Protein 9FJ3 (pdb70)

Nearest PDB structures (foldseek):
  4wzp-assembly8_H  TM=9.947E-01  e=2.754E-15  Homo sapiens
  5xit-assembly2_F  TM=9.705E-01  e=1.341E-15  Mus musculus
  4pig-assembly5_A  TM=9.880E-01  e=4.647E-15  Homo sapiens
  7ojx-assembly1_D  TM=9.680E-01  e=4.647E-15  Homo sapiens
  2o6v-assembly3_D-2  TM=9.592E-01  e=2.940E-15  Homo sapiens

Radius of gyration: 23.7 Å; Cα contacts (8 Å, |Δi|>4): 381; chains: 6; bounding box: 57×53×47 Å

Foldseek 3Di:
DAWEWEAEPVGDIDIDDDDQQAFQLVVLVRVCVVPVAHSVQKFKDDPHDTGDRGGGNVVVVNDHHYYIYIDTDD/DVVVVVVVVVVVVVVVVVVD/DVVVVVVVVVVVVVVVVD/DAKEWEAEPVGDIDIDDDDQFAFPLNVLVRVCVPPVDHSLFKWKADPHDTGDRGHGNVVVPNDHHYYIYIDTDDPND/DVVVVVVVVVVVVVVVVVVD/DVVVVVVVVVVVVVVVVVVD

InterPro domains:
  IPR000626 Ubiquitin-like domain [PF00240] (3-74)
  IPR000626 Ubiquitin-like domain [PF00240] (79-150)
  IPR000626 Ubiquitin-like domain [PF00240] (155-226)
  IPR000626 Ubiquitin-like domain [PF00240] (231-302)
  IPR000626 Ubiquitin-like domain [PF00240] (307-378)
  IPR000626 Ubiquitin-like domain [PF00240] (383-454)
  IPR000626 Ubiquitin-like domain [PF00240] (459-530)
  IPR000626 Ubiquitin-like domain [PF00240] (535-606)
  IPR000626 Ubiquitin-like domain [PF00240] (611-682)
  IPR000626 Ubiquitin-like domain [PS50053] (1-76)
  IPR000626 Ubiquitin-like domain [PS50053] (77-152)
  IPR000626 Ubiquitin-like domain [PS50053] (153-228)
  IPR000626 Ubiquitin-like domain [PS50053] (229-304)
  IPR000626 Ubiquitin-like domain [PS50053] (305-380)
  IPR000626 Ubiquitin-like domain [PS50053] (381-456)
  IPR000626 Ubiquitin-like domain [PS50053] (457-532)
  IPR000626 Ubiquitin-like domain [PS50053] (533-608)
  IPR000626 Ubiquitin-like domain [PS50053] (609-684)
  IPR000626 Ubiquitin-like domain [SM00213] (1-72)
  IPR000626 Ubiquitin-like domain [SM00213] (77-148)

B-factor: mean 30.8, std 8.08, range [17.55, 66.14]

GO terms:
  GO:0005515 protein binding (F, IPI)
  GO:0005654 nucleoplasm (C, TAS)
  GO:0005741 mitochondrial outer membrane (C, TAS)
  GO:0005789 endoplasmic reticulum membrane (C, TAS)
  GO:0005829 cytosol (C, TAS)
  GO:0005886 plasma membrane (C, TAS)
  GO:0010008 endosome membrane (C, TAS)
  GO:0030666 endocytic vesicle membrane (C, TAS)
  GO:0005741 mitochondrial outer membrane (C, EXP)
  GO:0031982 vesicle (C, HDA)
  GO:0070062 extracellular exosome (C, HDA)
  GO:0005576 extracellular region (C, HDA)
  GO:0005634 nucleus (C, HDA)
  GO:0003723 RNA binding (F, HDA)

Organism: Homo sapiens (NCBI:txid9606)

Solvent-accessible surface area: 13138 Å² total; per-residue (Å²): 109,28,67,0,45,0,18,27,57,122,74,100,85,10,68,1,109,2,78,63,81,19,47,0,47,63,0,16,38,56,0,68,122,119,55,57,32,44,45,120,62,6,69,1,0,36,54,17,102,73,9,128,71,69,26,28,0,57,98,33,110,1,98,59,109,21,40,0,7,7,2,97,10,160,152,63,85,59,22,92,15,45,8,65,5,0,46,24,48,6,86,69,109,98,212,143,50,35,56,56,34,106,175,96,10,59,50,14,128,156,162,103,111,29,46,0,49,0,68,22,66,107,78,109,86,13,51,2,103,1,73,64,84,18,37,0,45,68,0,14,43,66,0,74,123,126,71,56,30,61,44,98,36,0,34,1,0,41,68,22,40,70,9,112,71,64,121,27,0,62,70,60,122,6,52,62,92,18,39,0,3,5,4,77,16,91,157,66,55,98,71,72,36,2,85,11,35,11,70,7,0,42,18,43,4,75,67,98,94,196,143,103,38,59,53,14,103,172,114,10,51,51,25,93,128,132,77,145,91

Sequence (229 aa):
SMQIFVKTLTGKTITTLEVEPSDTIENVKAKIQDKEGIPPDQQRLIFAGKQLEDGRTLSDYNIQKESTLHLVLRLEQEIEELEIEEIAILLSEIEGKQKIAALKYKIAALKQKISMQIFVKTLTGKTITLEVEEPSDTIENNVKAKIQDKEGIPPDQQRLIFAGKQQLEDGRTLSDYNIQKESTLHLVLRLRGGEQEIEELEIEEIAILLSEIEGKQQKIAALKYKIAALKQKIQG

Structure (mmCIF, N/CA/C/O backbone):
data_9FJ3
#
_entry.id   9FJ3
#
_cell.length_a   42.450
_cell.length_b   50.090
_cell.length_c   52.200
_cell.angle_alpha   90.00
_ce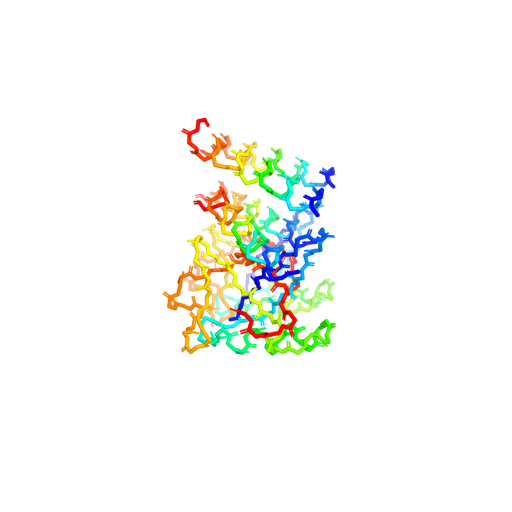ll.angle_beta   101.26
_cell.angle_gamma   90.00
#
_symmetry.space_group_name_H-M   'P 1 21 1'
#
loop_
_entity.id
_entity.type
_entity.pdbx_description
1 polymer Polyubiquitin-C
2 polymer GLU-GLN-GLU-ILE-GLU-GLU-LEU-GLU-ILE-GLU-ILE-ALA-ILE-LEU-LEU-SER-GLU-ILE-GLU-GLY
3 polymer LYS-GLN-LYS-ILE-ALA-ALA-LEU-LYS-TYR-LYS-ILE-ALA-ALA-LEU-LYS-GLN-LYS-ILE
4 non-polymer 3-[1-(2-oxidanylideneethyl)-1,2,3-triazol-4-yl]propanal
5 water water
#
loop_
_atom_site.group_PDB
_atom_site.id
_atom_site.type_symbol
_atom_site.label_atom_id
_atom_site.label_alt_id
_atom_site.label_comp_id
_atom_site.label_asym_id
_atom_site.label_entity_id
_atom_site.label_seq_id
_atom_site.pdbx_PDB_ins_code
_atom_site.Cartn_x
_atom_site.Cartn_y
_atom_site.Cartn_z
_atom_site.occupancy
_atom_site.B_iso_or_equiv
_atom_site.auth_seq_id
_atom_site.auth_comp_id
_atom_site.auth_asym_id
_atom_site.auth_atom_id
_atom_site.pdbx_PDB_model_num
ATOM 1 N N . SER A 1 5 ? -14.858 -24.574 9.146 1.00 40.87 0 SER A N 1
ATOM 2 C CA . SER A 1 5 ? -14.541 -23.150 9.131 1.00 45.48 0 SER A CA 1
ATOM 3 C C . SER A 1 5 ? -15.786 -22.267 9.076 1.00 41.01 0 SER A C 1
ATOM 4 O O . SER A 1 5 ? -15.787 -21.159 9.611 1.00 40.17 0 SER A O 1
ATOM 6 N N . MET A 1 6 ? -16.845 -22.753 8.428 1.00 41.28 1 MET A N 1
ATOM 7 C CA . MET A 1 6 ? -18.067 -21.978 8.274 1.00 35.51 1 MET A CA 1
ATOM 8 C C . MET A 1 6 ? -19.269 -22.885 8.468 1.00 32.09 1 MET A C 1
ATOM 9 O O . MET A 1 6 ? -19.170 -24.110 8.401 1.00 35.83 1 MET A O 1
ATOM 14 N N . GLN A 1 7 ? -20.413 -22.269 8.708 1.00 28.74 2 GLN A N 1
ATOM 15 C CA . GLN A 1 7 ? -21.643 -23.034 8.824 1.00 29.33 2 GLN A CA 1
ATOM 16 C C . GLN A 1 7 ? -22.598 -22.698 7.689 1.00 33.69 2 GLN A C 1
ATOM 17 O O . GLN A 1 7 ? -22.604 -21.581 7.161 1.00 34.14 2 GLN A O 1
ATOM 23 N N . ILE A 1 8 ? -23.385 -23.704 7.300 1.00 29.36 3 ILE A N 1
ATOM 24 C CA . ILE A 1 8 ? -24.466 -23.569 6.339 1.00 28.08 3 ILE A CA 1
ATOM 25 C C . ILE A 1 8 ? -25.686 -24.238 6.950 1.00 27.60 3 ILE A C 1
ATOM 26 O O . ILE A 1 8 ? -25.584 -24.998 7.914 1.00 29.33 3 ILE A O 1
ATOM 31 N N . PHE A 1 9 ? -26.838 -23.950 6.369 1.00 26.86 4 PHE A N 1
ATOM 32 C CA . PHE A 1 9 ? -28.102 -24.468 6.867 1.00 26.44 4 PHE A CA 1
ATOM 33 C C . PHE A 1 9 ? -28.725 -25.374 5.823 1.00 30.01 4 PHE A C 1
ATOM 34 O O . PHE A 1 9 ? -28.573 -25.158 4.618 1.00 29.85 4 PHE A O 1
ATOM 42 N N . VAL A 1 10 ? -29.422 -26.399 6.308 1.00 25.18 5 VAL A N 1
ATOM 43 C CA . VAL A 1 10 ? -30.132 -27.350 5.467 1.00 23.29 5 VAL A CA 1
ATOM 44 C C . VAL A 1 10 ? -31.563 -27.385 5.973 1.00 24.87 5 VAL A C 1
ATOM 45 O O . VAL A 1 10 ? -31.800 -27.716 7.141 1.00 25.81 5 VAL A O 1
ATOM 49 N N . LYS A 1 11 ? -32.507 -27.026 5.108 1.00 22.97 6 LYS A N 1
ATOM 50 C CA . LYS A 1 11 ? -33.907 -26.893 5.482 1.00 23.42 6 LYS A CA 1
ATOM 51 C C . LYS A 1 11 ? -34.716 -27.996 4.814 1.00 26.45 6 LYS A C 1
ATOM 52 O O . LYS A 1 11 ? -34.553 -28.262 3.620 1.00 25.87 6 LYS A O 1
ATOM 54 N N . THR A 1 12 ? -35.601 -28.621 5.582 1.00 26.56 7 THR A N 1
ATOM 55 C CA . THR A 1 12 ? -36.487 -29.631 5.034 1.00 30.98 7 THR A CA 1
ATOM 56 C C . THR A 1 12 ? -37.815 -28.982 4.666 1.00 31.72 7 THR A C 1
ATOM 57 O O . THR A 1 12 ? -38.076 -27.821 4.975 1.00 29.68 7 THR A O 1
ATOM 61 N N . LEU A 1 13 ? -38.672 -29.755 4.008 1.00 36.12 8 LEU A N 1
ATOM 62 C CA . LEU A 1 13 ? -40.011 -29.260 3.724 1.00 38.58 8 LEU A CA 1
ATOM 63 C C . LEU A 1 13 ? -40.925 -29.305 4.942 1.00 36.73 8 LEU A C 1
ATOM 64 O O . LEU A 1 13 ? -42.013 -28.726 4.901 1.00 46.34 8 LEU A O 1
ATOM 69 N N . THR A 1 14 ? -40.502 -29.962 6.017 1.00 34.57 9 THR A N 1
ATOM 70 C CA . THR A 1 14 ? -41.280 -30.083 7.242 1.00 35.96 9 THR A CA 1
ATOM 71 C C . THR A 1 14 ? -40.999 -28.965 8.239 1.00 30.87 9 THR A C 1
ATOM 72 O O . THR A 1 14 ? -41.459 -29.046 9.383 1.00 35.43 9 THR A O 1
ATOM 76 N N . GLY A 1 15 ? -40.242 -27.944 7.845 1.00 30.40 10 GLY A N 1
ATOM 77 C CA . GLY A 1 15 ? -39.978 -26.818 8.718 1.00 33.42 10 GLY A CA 1
ATOM 78 C C . GLY A 1 15 ? -38.783 -26.978 9.621 1.00 33.41 10 GLY A C 1
ATOM 79 O O . GLY A 1 15 ? -38.644 -26.220 10.587 1.00 34.41 10 GLY A O 1
ATOM 80 N N . LYS A 1 16 ? -37.907 -27.928 9.339 1.00 26.27 11 LYS A N 1
ATOM 81 C CA . LYS A 1 16 ? -36.731 -28.139 10.162 1.00 23.97 11 LYS A CA 1
ATOM 82 C C . LYS A 1 16 ? -35.516 -27.523 9.484 1.00 26.21 11 LYS A C 1
ATOM 83 O O . LYS A 1 16 ? -35.376 -27.595 8.262 1.00 29.04 11 LYS A O 1
ATOM 89 N N . THR A 1 17 ? -34.656 -26.896 10.282 1.00 24.85 12 THR A N 1
ATOM 90 C CA . THR A 1 17 ? -33.389 -26.369 9.800 1.00 26.54 12 THR A CA 1
ATOM 91 C C . THR A 1 17 ? -32.281 -27.090 10.544 1.00 26.38 12 THR A C 1
ATOM 92 O O . THR A 1 17 ? -32.336 -27.221 11.770 1.00 28.92 12 THR A O 1
ATOM 96 N N . ILE A 1 18 ? -31.292 -27.572 9.799 1.00 22.17 13 ILE A N 1
ATOM 97 C CA . ILE A 1 18 ? -30.126 -28.249 10.354 1.00 26.76 13 ILE A CA 1
ATOM 98 C C . ILE A 1 18 ? -28.910 -27.363 10.102 1.00 24.81 13 ILE A C 1
ATOM 99 O O . ILE A 1 18 ? -28.733 -26.847 8.994 1.00 27.30 13 ILE A O 1
ATOM 104 N N A THR A 1 19 ? -28.081 -27.176 11.123 0.50 28.12 14 THR A N 1
ATOM 105 N N B THR A 1 19 ? -28.090 -27.174 11.133 0.50 28.12 14 THR A N 1
ATOM 106 C CA A THR A 1 19 ? -26.857 -26.398 10.976 0.50 30.91 14 THR A CA 1
ATOM 107 C CA B THR A 1 19 ? -26.844 -26.429 11.008 0.50 30.92 14 THR A CA 1
ATOM 108 C C A THR A 1 19 ? -25.674 -27.343 10.810 0.50 30.93 14 THR A C 1
ATOM 109 C C B THR A 1 19 ? -25.708 -27.410 10.759 0.50 30.94 14 THR A C 1
ATOM 110 O O A THR A 1 19 ? -25.503 -28.276 11.602 0.50 32.81 14 THR A O 1
ATOM 111 O O B THR A 1 19 ? -25.601 -28.431 11.448 0.50 32.88 14 THR A O 1
ATOM 118 N N . LEU A 1 20 ? -24.863 -27.102 9.779 1.00 30.07 15 LEU A N 1
ATOM 119 C CA . LEU A 1 20 ? -23.700 -27.922 9.472 1.00 30.21 15 LEU A CA 1
ATOM 120 C C . LEU A 1 20 ? -22.441 -27.077 9.565 1.00 30.06 15 LEU A C 1
ATOM 121 O O . LEU A 1 20 ? -22.446 -25.912 9.167 1.00 29.27 15 LEU A O 1
ATOM 126 N N . GLU A 1 21 ? -21.372 -27.665 10.090 1.00 30.11 16 GLU A N 1
ATOM 127 C CA . GLU A 1 21 ? -20.050 -27.053 10.036 1.00 27.54 16 GLU A CA 1
ATOM 128 C C . GLU A 1 21 ? -19.337 -27.601 8.808 1.00 30.80 16 GLU A C 1
ATOM 129 O O . GLU A 1 21 ? -19.148 -28.815 8.690 1.00 30.77 16 GLU A O 1
ATOM 135 N N . VAL A 1 22 ? -18.932 -26.714 7.897 1.00 31.32 17 VAL A N 1
ATOM 136 C CA . VAL A 1 22 ? -18.394 -27.120 6.604 1.00 28.46 17 VAL A CA 1
ATOM 137 C C . VAL A 1 22 ? -17.180 -26.271 6.248 1.00 33.21 17 VAL A C 1
ATOM 138 O O . VAL A 1 22 ? -16.912 -25.233 6.851 1.00 32.48 17 VAL A O 1
ATOM 142 N N . GLU A 1 23 ? -16.459 -26.730 5.243 1.00 31.47 18 GLU A N 1
ATOM 143 C CA . GLU A 1 23 ? -15.399 -25.979 4.594 1.00 34.10 18 GLU A CA 1
ATOM 144 C C . GLU A 1 23 ? -15.834 -25.617 3.180 1.00 30.26 18 GLU A C 1
ATOM 145 O O . GLU A 1 23 ? -16.599 -26.358 2.563 1.00 27.81 18 GLU A O 1
ATOM 151 N N . PRO A 1 24 ? -15.371 -24.486 2.633 1.00 29.31 19 PRO A N 1
ATOM 152 C CA . PRO A 1 24 ? -15.740 -24.150 1.247 1.00 28.28 19 PRO A CA 1
ATOM 153 C C . PRO A 1 24 ? -15.454 -25.269 0.258 1.00 29.72 19 PRO A C 1
ATOM 154 O O . PRO A 1 24 ? -16.205 -25.447 -0.712 1.00 29.34 19 PRO A O 1
ATOM 158 N N . SER A 1 25 ? -14.391 -26.035 0.480 1.00 31.46 20 SER A N 1
ATOM 159 C CA . SER A 1 25 ? -13.991 -27.089 -0.442 1.00 30.11 20 SER A CA 1
ATOM 160 C C . SER A 1 25 ? -14.668 -28.424 -0.173 1.00 31.58 20 SER A C 1
ATOM 161 O O . SER A 1 25 ? -14.350 -29.401 -0.854 1.00 30.70 20 SER A O 1
ATOM 164 N N . ASP A 1 26 ? -15.592 -28.501 0.786 1.00 29.48 21 ASP A N 1
ATOM 165 C CA . ASP A 1 26 ? -16.259 -29.770 1.046 1.00 27.13 21 ASP A CA 1
ATOM 166 C C . ASP A 1 26 ? -17.103 -30.177 -0.155 1.00 30.21 21 ASP A C 1
ATOM 167 O O . ASP A 1 26 ? -17.799 -29.354 -0.762 1.00 30.12 21 ASP A O 1
ATOM 172 N N . THR A 1 27 ? -17.046 -31.460 -0.497 1.00 27.55 22 THR A N 1
ATOM 173 C CA . THR A 1 27 ? -17.886 -31.944 -1.576 1.00 27.59 22 THR A CA 1
ATOM 174 C C . THR A 1 27 ? -19.325 -32.101 -1.099 1.00 29.42 22 THR A C 1
ATOM 175 O O . THR A 1 27 ? -19.604 -32.215 0.101 1.00 29.25 22 THR A O 1
ATOM 179 N N . ILE A 1 28 ? -20.242 -32.123 -2.069 1.00 27.13 23 ILE A N 1
ATOM 180 C CA . ILE A 1 28 ? -21.647 -32.388 -1.767 1.00 28.00 23 ILE A CA 1
ATOM 181 C C . ILE A 1 28 ? -21.800 -33.760 -1.129 1.00 29.42 23 ILE A C 1
ATOM 182 O O . ILE A 1 28 ? -22.622 -33.951 -0.223 1.00 28.33 23 ILE A O 1
ATOM 187 N N . GLU A 1 29 ? -21.015 -34.737 -1.592 1.00 33.51 24 GLU A N 1
ATOM 188 C CA . GLU A 1 29 ? -21.032 -36.064 -0.982 1.00 32.27 24 GLU A CA 1
ATOM 189 C C . GLU A 1 29 ? -20.703 -35.982 0.503 1.00 29.56 24 GLU A C 1
ATOM 190 O O . GLU A 1 29 ? -21.363 -36.622 1.330 1.00 32.66 24 GLU A O 1
ATOM 192 N N . ASN A 1 30 ? -19.692 -35.188 0.859 1.00 31.29 25 ASN A N 1
ATOM 193 C CA . ASN A 1 30 ? -19.310 -35.034 2.261 1.00 29.44 25 ASN A CA 1
ATOM 194 C C . ASN A 1 30 ? -20.389 -34.283 3.035 1.00 31.43 25 ASN A C 1
ATOM 195 O O . ASN A 1 30 ? -20.675 -34.605 4.195 1.00 29.72 25 ASN A O 1
ATOM 200 N N . VAL A 1 31 ? -21.009 -33.284 2.406 1.00 28.29 26 VAL A N 1
ATOM 201 C CA . VAL A 1 31 ? -22.153 -32.625 3.033 1.00 27.89 26 VAL A CA 1
ATOM 202 C C . VAL A 1 31 ? -23.261 -33.635 3.343 1.00 27.62 26 VAL A C 1
ATOM 203 O O . VAL A 1 31 ? -23.845 -33.623 4.435 1.00 27.51 26 VAL A O 1
ATOM 207 N N . LYS A 1 32 ? -23.574 -34.524 2.393 1.00 26.16 27 LYS A N 1
ATOM 208 C CA . LYS A 1 32 ? -24.582 -35.549 2.658 1.00 26.03 27 LYS A CA 1
ATOM 209 C C . LYS A 1 32 ? -24.155 -36.474 3.790 1.00 24.79 27 LYS A C 1
ATOM 210 O O . LYS A 1 32 ? -24.993 -36.905 4.592 1.00 27.24 27 LYS A O 1
ATOM 216 N N . ALA A 1 33 ? -22.859 -36.784 3.883 1.00 27.87 28 ALA A N 1
ATOM 217 C CA . ALA A 1 33 ? -22.384 -37.566 5.020 1.00 28.19 28 ALA A CA 1
ATOM 218 C C . ALA A 1 33 ? -22.630 -36.820 6.326 1.00 32.94 28 ALA A C 1
ATOM 219 O O . ALA A 1 33 ? -23.041 -37.418 7.326 1.00 32.18 28 ALA A O 1
ATOM 221 N N . LYS A 1 34 ? -22.423 -35.503 6.324 1.00 28.39 29 LYS A N 1
ATOM 222 C CA . LYS A 1 34 ? -22.644 -34.724 7.538 1.00 30.27 29 LYS A CA 1
ATOM 223 C C . LYS A 1 34 ? -24.115 -34.706 7.917 1.00 30.97 29 LYS A C 1
ATOM 224 O O . LYS A 1 34 ? -24.462 -34.738 9.104 1.00 32.57 29 LYS A O 1
ATOM 230 N N . ILE A 1 35 ? -24.998 -34.648 6.918 1.00 27.76 30 ILE A N 1
ATOM 231 C CA . ILE A 1 35 ? -26.429 -34.717 7.179 1.00 28.74 30 ILE A CA 1
ATOM 232 C C . ILE A 1 35 ? -26.797 -36.071 7.770 1.00 28.05 30 ILE A C 1
ATOM 233 O O . ILE A 1 35 ? -27.645 -36.165 8.664 1.00 30.80 30 ILE A O 1
ATOM 238 N N . GLN A 1 36 ? -26.162 -37.137 7.290 1.00 28.11 31 GLN A N 1
ATOM 239 C CA . GLN A 1 36 ? -26.421 -38.451 7.870 1.00 30.10 31 GLN A CA 1
ATOM 240 C C . GLN A 1 36 ? -26.072 -38.477 9.356 1.00 32.78 31 GLN A C 1
ATOM 241 O O . GLN A 1 36 ? -26.803 -39.068 10.158 1.00 33.59 31 GLN A O 1
ATOM 247 N N . ASP A 1 37 ? -24.982 -37.809 9.748 1.00 35.43 32 ASP A N 1
ATOM 248 C CA . ASP A 1 37 ? -24.613 -37.773 11.163 1.00 32.16 32 ASP A CA 1
ATOM 249 C C . ASP A 1 37 ? -25.670 -37.064 11.995 1.00 38.39 32 ASP A C 1
ATOM 250 O O . ASP A 1 37 ? -25.917 -37.438 13.147 1.00 40.75 32 ASP A O 1
ATOM 255 N N . LYS A 1 38 ? -26.304 -36.035 11.433 1.00 36.14 33 LYS A N 1
ATOM 256 C CA . LYS A 1 38 ? -27.306 -35.286 12.180 1.00 40.08 33 LYS A CA 1
ATOM 257 C C . LYS A 1 38 ? -28.678 -35.949 12.144 1.00 37.31 33 LYS A C 1
ATOM 258 O O . LYS A 1 38 ? -29.430 -35.855 13.120 1.00 40.04 33 LYS A O 1
ATOM 264 N N . GLU A 1 39 ? -29.035 -36.607 11.038 1.00 31.59 34 GLU A N 1
ATOM 265 C CA . GLU A 1 39 ? -30.402 -37.062 10.825 1.00 36.84 34 GLU A CA 1
ATOM 266 C C . GLU A 1 39 ? -30.562 -38.565 10.670 1.00 35.16 34 GLU A C 1
ATOM 267 O O . GLU A 1 39 ? -31.697 -39.052 10.722 1.00 35.56 34 GLU A O 1
ATOM 273 N N . GLY A 1 40 ? -29.479 -39.308 10.465 1.00 34.34 35 GLY A N 1
ATOM 274 C CA . GLY A 1 40 ? -29.603 -40.719 10.183 1.00 34.91 35 GLY A CA 1
ATOM 275 C C . GLY A 1 40 ? -30.069 -41.045 8.785 1.00 32.71 35 GLY A C 1
ATOM 276 O O . GLY A 1 40 ? -30.432 -42.195 8.527 1.00 36.21 35 GLY A O 1
ATOM 277 N N . ILE A 1 41 ? -30.075 -40.076 7.877 1.00 29.29 36 ILE A N 1
ATOM 278 C CA . ILE A 1 41 ? -30.567 -40.275 6.517 1.00 26.93 36 ILE A CA 1
ATOM 279 C C . ILE A 1 41 ? -29.384 -40.689 5.644 1.00 27.84 36 ILE A C 1
ATOM 280 O O . ILE A 1 41 ? -28.438 -39.909 5.520 1.00 27.84 36 ILE A O 1
ATOM 285 N N . PRO A 1 42 ? -29.412 -41.865 5.024 1.00 26.93 37 PRO A N 1
ATOM 286 C CA . PRO A 1 42 ? -28.309 -42.276 4.147 1.00 28.98 37 PRO A CA 1
ATOM 287 C C . PRO A 1 42 ? -28.169 -41.325 2.972 1.00 25.98 37 PRO A C 1
ATOM 288 O O . PRO A 1 42 ? -29.174 -40.829 2.440 1.00 27.20 37 PRO A O 1
ATOM 292 N N . PRO A 1 43 ? -26.934 -41.052 2.534 1.00 28.66 38 PRO A N 1
ATOM 293 C CA . PRO A 1 43 ? -26.730 -40.081 1.443 1.00 28.51 38 PRO A CA 1
ATOM 294 C C . PRO A 1 43 ? -27.453 -40.412 0.151 1.00 29.70 38 PRO A C 1
ATOM 295 O O . PRO A 1 43 ? -27.894 -39.489 -0.543 1.00 30.75 38 PRO A O 1
ATOM 299 N N . ASP A 1 44 ? -27.596 -41.692 -0.203 1.00 32.86 39 ASP A N 1
ATOM 300 C CA . ASP A 1 44 ? -28.341 -42.034 -1.414 1.00 35.83 39 ASP A CA 1
ATOM 301 C C . ASP A 1 44 ? -29.810 -41.633 -1.337 1.00 34.28 39 ASP A C 1
ATOM 302 O O . ASP A 1 44 ? -30.472 -41.542 -2.378 1.00 38.84 39 ASP A O 1
ATOM 307 N N . GLN A 1 45 ? -30.337 -41.387 -0.138 1.00 32.39 40 GLN A N 1
ATOM 308 C CA . GLN A 1 45 ? -31.712 -40.948 0.029 1.00 30.74 40 GLN A CA 1
ATOM 309 C C . GLN A 1 45 ? -31.857 -39.433 0.117 1.00 29.66 40 GLN A C 1
ATOM 310 O O . GLN A 1 45 ? -32.957 -38.952 0.399 1.00 29.75 40 GLN A O 1
ATOM 316 N N . GLN A 1 46 ? -30.789 -38.673 -0.135 1.00 29.18 41 GLN A N 1
ATOM 317 C CA . GLN A 1 46 ? -30.813 -37.218 -0.020 1.00 31.80 41 GLN A CA 1
ATOM 318 C C . GLN A 1 46 ? -30.708 -36.567 -1.389 1.00 27.82 41 GLN A C 1
ATOM 319 O O . GLN A 1 46 ? -29.804 -36.885 -2.167 1.00 29.08 41 GLN A O 1
ATOM 325 N N . ARG A 1 47 ? -31.625 -35.647 -1.673 1.00 29.47 42 ARG A N 1
ATOM 326 C CA . ARG A 1 47 ? -31.469 -34.683 -2.751 1.00 27.93 42 ARG A CA 1
ATOM 327 C C . ARG A 1 47 ? -31.247 -33.320 -2.111 1.00 26.32 42 ARG A C 1
ATOM 328 O O . ARG A 1 47 ? -32.035 -32.895 -1.260 1.00 27.90 42 ARG A O 1
ATOM 336 N N . LEU A 1 48 ? -30.163 -32.660 -2.490 1.00 26.48 43 LEU A N 1
ATOM 337 C CA . LEU A 1 48 ? -29.855 -31.321 -2.006 1.00 24.96 43 LEU A CA 1
ATOM 338 C C . LEU A 1 48 ? -30.061 -30.343 -3.148 1.00 28.39 43 LEU A C 1
ATOM 339 O O . LEU A 1 48 ? -29.615 -30.591 -4.276 1.00 29.06 43 LEU A O 1
ATOM 344 N N . ILE A 1 49 ? -30.733 -29.236 -2.850 1.00 26.00 44 ILE A N 1
ATOM 345 C CA . ILE A 1 49 ? -31.136 -28.260 -3.850 1.00 26.42 44 ILE A CA 1
ATOM 346 C C . ILE A 1 49 ? -30.674 -26.876 -3.419 1.00 27.64 44 ILE A C 1
ATOM 347 O O . ILE A 1 49 ? -30.817 -26.494 -2.252 1.00 29.12 44 ILE A O 1
ATOM 352 N N . PHE A 1 50 ? -30.108 -26.130 -4.366 1.00 25.88 45 PHE A N 1
ATOM 353 C CA . PHE A 1 50 ? -29.599 -24.787 -4.126 1.00 26.98 45 PHE A CA 1
ATOM 354 C C . PHE A 1 50 ? -29.675 -24.039 -5.442 1.00 28.58 45 PHE A C 1
ATOM 355 O O . PHE A 1 50 ? -29.387 -24.610 -6.499 1.00 29.80 45 PHE A O 1
ATOM 363 N N . ALA A 1 51 ? -30.104 -22.780 -5.372 1.00 30.74 46 ALA A N 1
ATOM 364 C CA . ALA A 1 51 ? -30.169 -21.904 -6.543 1.00 32.08 46 ALA A CA 1
ATOM 365 C C . ALA A 1 51 ? -30.955 -22.552 -7.676 1.00 33.43 46 ALA A C 1
ATOM 366 O O . ALA A 1 51 ? -30.576 -22.481 -8.847 1.00 35.36 46 ALA A O 1
ATOM 368 N N . GLY A 1 52 ? -32.042 -23.230 -7.314 1.00 29.40 47 GLY A N 1
ATOM 369 C CA . GLY A 1 52 ? -32.905 -23.839 -8.301 1.00 35.30 47 GLY A CA 1
ATOM 370 C C . GLY A 1 52 ? -32.363 -25.054 -9.015 1.00 35.41 47 GLY A C 1
ATOM 371 O O . GLY A 1 52 ? -32.854 -25.379 -10.099 1.00 42.58 47 GLY A O 1
ATOM 372 N N . LYS A 1 53 ? -31.378 -25.752 -8.452 1.00 35.26 48 LYS A N 1
ATOM 373 C CA . LYS A 1 53 ? -30.893 -26.967 -9.091 1.00 39.11 48 LYS A CA 1
ATOM 374 C C . LYS A 1 53 ? -30.486 -28.011 -8.060 1.00 35.06 48 LYS A C 1
ATOM 375 O O . LYS A 1 53 ? -30.149 -27.690 -6.917 1.00 31.87 48 LYS A O 1
ATOM 381 N N . GLN A 1 54 ? -30.550 -29.275 -8.477 1.00 34.33 49 GLN A N 1
ATOM 382 C CA . GLN A 1 54 ? -30.080 -30.373 -7.649 1.00 32.07 49 GLN A CA 1
ATOM 383 C C . GLN A 1 54 ? -28.562 -30.459 -7.739 1.00 34.42 49 GLN A C 1
ATOM 384 O O . GLN A 1 54 ? -27.973 -30.274 -8.809 1.00 37.92 49 GLN A O 1
ATOM 390 N N . LEU A 1 55 ? -27.927 -30.725 -6.605 1.00 29.58 50 LEU A N 1
ATOM 391 C CA . LEU A 1 55 ? -26.474 -30.642 -6.492 1.00 27.88 50 LEU A CA 1
ATOM 392 C C . LEU A 1 55 ? -25.836 -32.011 -6.696 1.00 36.10 50 LEU A C 1
ATOM 393 O O . LEU A 1 55 ? -26.238 -32.992 -6.064 1.00 34.16 50 LEU A O 1
ATOM 398 N N . GLU A 1 56 ? -24.833 -32.064 -7.571 1.00 36.77 51 GLU A N 1
ATOM 399 C CA . GLU A 1 56 ? -24.139 -33.310 -7.860 1.00 39.62 51 GLU A CA 1
ATOM 400 C C . GLU A 1 56 ? -23.068 -33.583 -6.809 1.00 32.80 51 GLU A C 1
ATOM 401 O O . GLU A 1 56 ? -22.426 -32.666 -6.290 1.00 35.16 51 GLU A O 1
ATOM 407 N N . ASP A 1 57 ? -22.888 -34.869 -6.496 1.00 33.30 52 ASP A N 1
ATOM 408 C CA . ASP A 1 57 ? -22.097 -35.256 -5.332 1.00 36.14 52 ASP A CA 1
ATOM 409 C C . ASP A 1 57 ? -20.622 -34.912 -5.482 1.00 33.03 52 ASP A C 1
ATOM 410 O O . ASP A 1 57 ? -19.945 -34.675 -4.476 1.00 36.12 52 ASP A O 1
ATOM 415 N N . GLY A 1 58 ? -20.107 -34.892 -6.715 1.00 38.14 53 GLY A N 1
ATOM 416 C CA . GLY A 1 58 ? -18.676 -34.736 -6.922 1.00 36.30 53 GLY A CA 1
ATOM 417 C C . GLY A 1 58 ? -18.164 -33.320 -6.793 1.00 36.70 53 GLY A C 1
ATOM 418 O O . GLY A 1 58 ? -16.970 -33.126 -6.543 1.00 40.17 53 GLY A O 1
ATOM 419 N N . ARG A 1 59 ? -19.034 -32.327 -6.960 1.00 35.88 54 ARG A N 1
ATOM 420 C CA . ARG A 1 59 ? -18.614 -30.942 -6.884 1.00 34.61 54 ARG A CA 1
ATOM 421 C C . ARG A 1 59 ? -18.565 -30.482 -5.429 1.00 32.95 54 ARG A C 1
ATOM 422 O O . ARG A 1 59 ? -19.044 -31.157 -4.513 1.00 35.63 54 ARG A O 1
ATOM 424 N N . THR A 1 60 ? -17.980 -29.313 -5.225 1.00 33.82 55 THR A N 1
ATOM 425 C CA . THR A 1 60 ? -17.810 -28.744 -3.899 1.00 31.32 55 THR A CA 1
ATOM 426 C C . THR A 1 60 ? -18.840 -27.644 -3.661 1.00 36.14 55 THR A C 1
ATOM 427 O O . THR A 1 60 ? -19.513 -27.167 -4.578 1.00 32.33 55 THR A O 1
ATOM 431 N N . LEU A 1 61 ? -18.947 -27.237 -2.396 1.00 32.72 56 LEU A N 1
ATOM 432 C CA . LEU A 1 61 ? -19.766 -26.078 -2.066 1.00 30.96 56 LEU A CA 1
ATOM 433 C C . LEU A 1 61 ? -19.306 -24.855 -2.848 1.00 32.51 56 LEU A C 1
ATOM 434 O O . LEU A 1 61 ? -20.130 -24.099 -3.374 1.00 32.50 56 LEU A O 1
ATOM 439 N N . SER A 1 62 ? -17.988 -24.670 -2.967 1.00 30.40 57 SER A N 1
ATOM 440 C CA . SER A 1 62 ? -17.445 -23.529 -3.703 1.00 30.42 57 SER A CA 1
ATOM 441 C C . SER A 1 62 ? -17.852 -23.574 -5.170 1.00 33.14 57 SER A C 1
ATOM 442 O O . SER A 1 62 ? -18.169 -22.537 -5.768 1.00 31.20 57 SER A O 1
ATOM 445 N N . ASP A 1 63 ? -17.845 -24.768 -5.769 1.00 33.77 58 ASP A N 1
ATOM 446 C CA . ASP A 1 63 ? -18.205 -24.894 -7.177 1.00 35.26 58 ASP A CA 1
ATOM 447 C C . ASP A 1 63 ? -19.623 -24.405 -7.435 1.00 38.88 58 ASP A C 1
ATOM 448 O O . ASP A 1 63 ? -19.905 -23.852 -8.504 1.00 38.45 58 ASP A O 1
ATOM 453 N N . TYR A 1 64 ? -20.524 -24.603 -6.477 1.00 32.66 59 TYR A N 1
ATOM 454 C CA . TYR A 1 64 ? -21.911 -24.179 -6.601 1.00 32.31 59 TYR A CA 1
ATOM 455 C C . TYR A 1 64 ? -22.158 -22.789 -6.040 1.00 35.53 59 TYR A C 1
ATOM 456 O O . TYR A 1 64 ? -23.318 -22.364 -5.961 1.00 31.16 59 TYR A O 1
ATOM 465 N N . ASN A 1 65 ? -21.101 -22.078 -5.648 1.00 33.74 60 ASN A N 1
ATOM 466 C CA . ASN A 1 65 ? -21.211 -20.749 -5.052 1.00 35.33 60 ASN A CA 1
ATOM 467 C C . ASN A 1 65 ? -22.068 -20.756 -3.790 1.00 32.82 60 ASN A C 1
ATOM 468 O O . ASN A 1 65 ? -22.802 -19.805 -3.507 1.00 32.95 60 ASN A O 1
ATOM 473 N N . ILE A 1 66 ? -21.979 -21.844 -3.033 1.00 31.84 61 ILE A N 1
ATOM 474 C CA . ILE A 1 66 ? -22.585 -21.927 -1.711 1.00 34.87 61 ILE A CA 1
ATOM 475 C C . ILE A 1 66 ? -21.621 -21.298 -0.713 1.00 27.25 61 ILE A C 1
ATOM 476 O O . ILE A 1 66 ? -20.476 -21.744 -0.568 1.00 32.93 61 ILE A O 1
ATOM 481 N N . GLN A 1 67 ? -22.068 -20.248 -0.043 1.00 34.69 62 GLN A N 1
ATOM 482 C CA . GLN A 1 67 ? -21.206 -19.465 0.826 1.00 32.06 62 GLN A CA 1
ATOM 483 C C . GLN A 1 67 ? -21.633 -19.613 2.282 1.00 35.63 62 GLN A C 1
ATOM 484 O O . GLN A 1 67 ? -22.619 -20.283 2.604 1.00 31.32 62 GLN A O 1
ATOM 490 N N . LYS A 1 68 ? -20.859 -18.983 3.166 1.00 35.21 63 LYS A N 1
ATOM 491 C CA . LYS A 1 68 ? -21.161 -18.999 4.591 1.00 34.33 63 LYS A CA 1
ATOM 492 C C . LYS A 1 68 ? -22.601 -18.562 4.832 1.00 33.82 63 LYS A C 1
ATOM 493 O O . LYS A 1 68 ? -23.075 -17.575 4.258 1.00 34.19 63 LYS A O 1
ATOM 495 N N . GLU A 1 69 ? -23.317 -19.347 5.645 1.00 33.46 64 GLU A N 1
ATOM 496 C CA . GLU A 1 69 ? -24.695 -19.073 6.044 1.00 33.59 64 GLU A CA 1
ATOM 497 C C . GLU A 1 69 ? -25.701 -19.245 4.908 1.00 32.86 64 GLU A C 1
ATOM 498 O O . GLU A 1 69 ? -26.840 -18.784 5.019 1.00 35.44 64 GLU A O 1
ATOM 504 N N . SER A 1 70 ? -25.308 -19.891 3.812 1.00 35.29 65 SER A N 1
ATOM 505 C CA . SER A 1 70 ? -26.259 -20.243 2.768 1.00 30.50 65 SER A CA 1
ATOM 506 C C . SER A 1 70 ? -27.189 -21.347 3.261 1.00 29.32 65 SER A C 1
ATOM 507 O O . SER A 1 70 ? -26.863 -22.102 4.180 1.00 32.39 65 SER A O 1
ATOM 510 N N . THR A 1 71 ? -28.352 -21.441 2.623 1.00 26.79 66 THR A N 1
ATOM 511 C CA . THR A 1 71 ? -29.359 -22.446 2.963 1.00 26.26 66 THR A CA 1
ATOM 512 C C . THR A 1 71 ? -29.547 -23.396 1.788 1.00 28.76 66 THR A C 1
ATOM 513 O O . THR A 1 71 ? -29.866 -22.958 0.676 1.00 28.79 66 THR A O 1
ATOM 517 N N . LEU A 1 72 ? -29.342 -24.690 2.033 1.00 24.69 67 LEU A N 1
ATOM 518 C CA . LEU A 1 72 ? -29.702 -25.736 1.086 1.00 25.31 67 LEU A CA 1
ATOM 519 C C . LEU A 1 72 ? -31.046 -26.333 1.476 1.00 23.88 67 LEU A C 1
ATOM 520 O O . LEU A 1 72 ? -31.474 -26.258 2.630 1.00 26.31 67 LEU A O 1
ATOM 525 N N . HIS A 1 73 ? -31.721 -26.924 0.494 1.00 24.72 68 HIS A N 1
ATOM 526 C CA . HIS A 1 73 ? -33.010 -27.553 0.717 1.00 22.47 68 HIS A CA 1
ATOM 527 C C . HIS A 1 73 ? -32.899 -29.046 0.466 1.00 26.31 68 HIS A C 1
ATOM 528 O O . HIS A 1 73 ? -32.373 -29.469 -0.568 1.00 29.34 68 HIS A O 1
ATOM 535 N N . LEU A 1 74 ? -3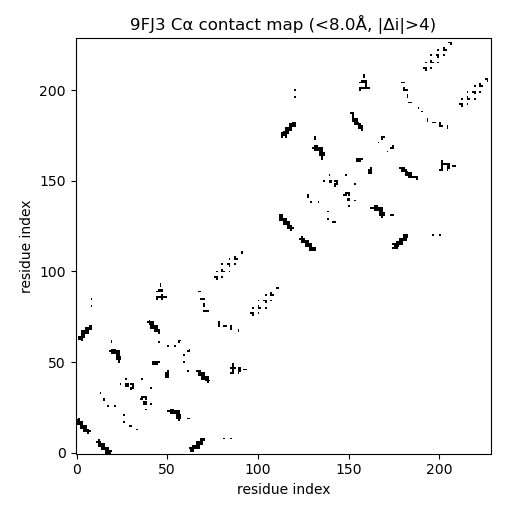3.372 -29.834 1.426 1.00 25.70 69 LEU A N 1
ATOM 536 C CA . LEU A 1 74 ? -33.217 -31.281 1.418 1.00 25.18 69 LEU A CA 1
ATOM 537 C C . LEU A 1 74 ? -34.556 -31.924 1.092 1.00 23.21 69 LEU A C 1
ATOM 538 O O . LEU A 1 74 ? -35.566 -31.592 1.713 1.00 26.17 69 LEU A O 1
ATOM 543 N N . VAL A 1 75 ? -34.558 -32.833 0.115 1.00 25.82 70 VAL A N 1
ATOM 544 C CA . VAL A 1 75 ? -35.726 -33.626 -0.255 1.00 28.26 70 VAL A CA 1
ATOM 545 C C . VAL A 1 75 ? -35.309 -35.090 -0.261 1.00 26.92 70 VAL A C 1
ATOM 546 O O . VAL A 1 75 ? -34.245 -35.433 -0.787 1.00 26.59 70 VAL A O 1
ATOM 550 N N . LEU A 1 76 ? -36.138 -35.953 0.317 1.00 30.53 71 LEU A N 1
ATOM 551 C CA . LEU A 1 76 ? -35.809 -37.370 0.346 1.00 34.42 71 LEU A CA 1
ATOM 552 C C . LEU A 1 76 ? -36.094 -38.013 -1.008 1.00 37.89 71 LEU A C 1
ATOM 553 O O . LEU A 1 76 ? -36.949 -37.553 -1.770 1.00 41.22 71 LEU A O 1
ATOM 558 N N . ARG A 1 77 ? -35.362 -39.087 -1.304 1.00 43.52 72 ARG A N 1
ATOM 559 C CA . ARG A 1 77 ? -35.481 -39.781 -2.580 1.00 45.67 72 ARG A CA 1
ATOM 560 C C . ARG A 1 77 ? -35.466 -41.286 -2.353 1.00 45.44 72 ARG A C 1
ATOM 561 O O . ARG A 1 77 ? -34.917 -41.782 -1.366 1.00 47.33 72 ARG A O 1
ATOM 563 N N . LEU A 1 78 ? -36.069 -42.012 -3.291 1.00 51.27 73 LEU A N 1
ATOM 564 C CA . LEU A 1 78 ? -36.061 -43.473 -3.246 1.00 52.51 73 LEU A CA 1
ATOM 565 C C . LEU A 1 78 ? -35.797 -44.088 -4.617 1.00 51.53 73 LEU A C 1
ATOM 566 O O . LEU A 1 78 ? -35.280 -43.423 -5.515 1.00 49.02 73 LEU A O 1
ATOM 571 N N . GLU B 2 1 ? -46.034 -42.549 -3.809 1.00 35.01 -1 GLU B N 1
ATOM 572 C CA . GLU B 2 1 ? -44.757 -42.118 -3.264 1.00 39.43 -1 GLU B CA 1
ATOM 573 C C . GLU B 2 1 ? -43.915 -41.387 -4.306 1.00 34.96 -1 GLU B C 1
ATOM 574 O O . GLU B 2 1 ? -43.289 -40.365 -4.011 1.00 33.19 -1 GLU B O 1
ATOM 580 N N . GLN B 2 2 ? -43.923 -41.908 -5.534 1.00 35.29 0 GLN B N 1
ATOM 581 C CA . GLN B 2 2 ? -43.107 -41.325 -6.593 1.00 33.24 0 GLN B CA 1
ATOM 582 C C . GLN B 2 2 ? -43.617 -39.948 -6.995 1.00 30.17 0 GLN B C 1
ATOM 583 O O . GLN B 2 2 ? -42.821 -39.025 -7.206 1.00 30.36 0 GLN B O 1
ATOM 585 N N . GLU B 2 3 ? -44.937 -39.781 -7.106 1.00 32.08 1 GLU B N 1
ATOM 586 C CA . GLU B 2 3 ? -45.458 -38.469 -7.471 1.00 31.84 1 GLU B CA 1
ATOM 587 C C . GLU B 2 3 ? -45.249 -37.456 -6.352 1.00 31.68 1 GLU B C 1
ATOM 588 O O . GLU B 2 3 ? -44.968 -36.286 -6.622 1.00 28.18 1 GLU B O 1
ATOM 594 N N . ILE B 2 4 ? -45.368 -37.888 -5.092 1.00 27.41 2 ILE B N 1
ATOM 595 C CA . ILE B 2 4 ? -45.070 -36.994 -3.973 1.00 28.68 2 ILE B CA 1
ATOM 596 C C . ILE B 2 4 ? -43.629 -36.497 -4.046 1.00 29.31 2 ILE B C 1
ATOM 597 O O . ILE B 2 4 ? -43.362 -35.303 -3.862 1.00 29.07 2 ILE B O 1
ATOM 602 N N . GLU B 2 5 ? -42.684 -37.395 -4.337 1.00 26.91 3 GLU B N 1
ATOM 603 C CA . GLU B 2 5 ? -41.285 -36.990 -4.442 1.00 32.03 3 GLU B CA 1
ATOM 604 C C . GLU B 2 5 ? -41.094 -35.923 -5.516 1.00 27.97 3 GLU B C 1
ATOM 605 O O . GLU B 2 5 ? -40.403 -34.923 -5.291 1.00 26.07 3 GLU B O 1
ATOM 611 N N . GLU B 2 6 ? -41.727 -36.100 -6.677 1.00 26.39 4 GLU B N 1
ATOM 612 C CA . GLU B 2 6 ? -41.519 -35.175 -7.783 1.00 30.64 4 GLU B CA 1
ATOM 613 C C . GLU B 2 6 ? -42.057 -33.790 -7.445 1.00 29.25 4 GLU B C 1
ATOM 614 O O . GLU B 2 6 ? -41.459 -32.772 -7.815 1.00 29.04 4 GLU B O 1
ATOM 620 N N . LEU B 2 7 ? -43.185 -33.736 -6.735 1.00 27.00 5 LEU B N 1
ATOM 621 C CA . LEU B 2 7 ? -43.744 -32.455 -6.322 1.00 25.72 5 LEU B CA 1
ATOM 622 C C . LEU B 2 7 ? -42.896 -31.809 -5.236 1.00 24.53 5 LEU B C 1
ATOM 623 O O . LEU B 2 7 ? -42.725 -30.584 -5.227 1.00 24.23 5 LEU B O 1
ATOM 628 N N . GLU B 2 8 ? -42.371 -32.609 -4.304 1.00 24.79 6 GLU B N 1
ATOM 629 C CA . GLU B 2 8 ? -41.461 -32.066 -3.295 1.00 25.94 6 GLU B CA 1
ATOM 630 C C . GLU B 2 8 ? -40.212 -31.463 -3.929 1.00 25.93 6 GLU B C 1
ATOM 631 O O . GLU B 2 8 ? -39.713 -30.428 -3.467 1.00 24.81 6 GLU B O 1
ATOM 637 N N . ILE B 2 9 ? -39.693 -32.094 -4.984 1.00 24.68 7 ILE B N 1
ATOM 638 C CA . ILE B 2 9 ? -38.536 -31.544 -5.687 1.00 27.97 7 ILE B CA 1
ATOM 639 C C . ILE B 2 9 ? -38.874 -30.179 -6.267 1.00 27.49 7 ILE B C 1
ATOM 640 O O . ILE B 2 9 ? -38.096 -29.225 -6.155 1.00 25.44 7 ILE B O 1
ATOM 645 N N A GLU B 2 10 ? -40.043 -30.073 -6.906 0.50 26.23 8 GLU B N 1
ATOM 646 N N B GLU B 2 10 ? -40.044 -30.059 -6.895 0.50 26.24 8 GLU B N 1
ATOM 647 C CA A GLU B 2 10 ? -40.467 -28.796 -7.471 0.50 26.87 8 GLU B CA 1
ATOM 648 C CA B GLU B 2 10 ? -40.411 -28.769 -7.469 0.50 26.85 8 GLU B CA 1
ATOM 649 C C A GLU B 2 10 ? -40.560 -27.723 -6.395 0.50 25.48 8 GLU B C 1
ATOM 650 C C B GLU B 2 10 ? -40.564 -27.703 -6.392 0.50 25.47 8 GLU B C 1
ATOM 651 O O A GLU B 2 10 ?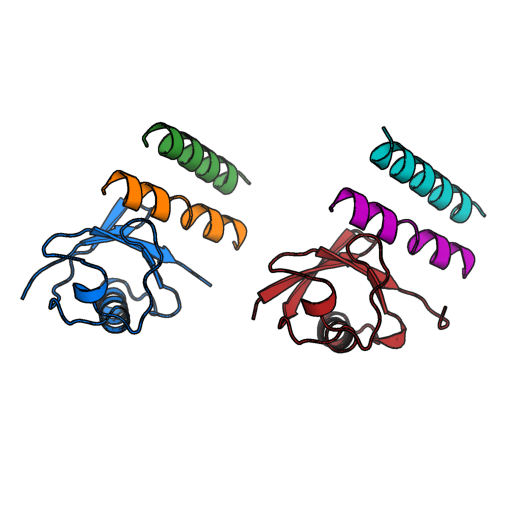 -40.135 -26.584 -6.608 0.50 25.89 8 GLU B O 1
ATOM 652 O O B GLU B 2 10 ? -40.179 -26.549 -6.598 0.50 25.91 8 GLU B O 1
ATOM 663 N N . ILE B 2 11 ? -41.121 -28.068 -5.234 1.00 26.41 9 ILE B N 1
ATOM 664 C CA . ILE B 2 11 ? -41.281 -27.092 -4.159 1.00 25.51 9 ILE B CA 1
ATOM 665 C C . ILE B 2 11 ? -39.920 -26.604 -3.680 1.00 23.49 9 ILE B C 1
ATOM 666 O O . ILE B 2 11 ? -39.693 -25.399 -3.537 1.00 24.35 9 ILE B O 1
ATOM 671 N N . ALA B 2 12 ? -38.984 -27.533 -3.460 1.00 25.48 10 ALA B N 1
ATOM 672 C CA . ALA B 2 12 ? -37.659 -27.140 -2.994 1.00 24.53 10 ALA B CA 1
ATOM 673 C C . ALA B 2 12 ? -36.939 -26.285 -4.032 1.00 25.34 10 ALA B C 1
ATOM 674 O O . ALA B 2 12 ? -36.297 -25.287 -3.687 1.00 25.02 10 ALA B O 1
ATOM 676 N N . ILE B 2 13 ? -37.057 -26.651 -5.312 1.00 25.28 11 ILE B N 1
ATOM 677 C CA . ILE B 2 13 ? -36.493 -25.831 -6.381 1.00 25.41 11 ILE B CA 1
ATOM 678 C C . ILE B 2 13 ? -37.041 -24.413 -6.313 1.00 27.60 11 ILE B C 1
ATOM 679 O O . ILE B 2 13 ? -36.287 -23.436 -6.366 1.00 27.55 11 ILE B O 1
ATOM 684 N N . LEU B 2 14 ? -38.363 -24.279 -6.163 1.00 24.28 12 LEU B N 1
ATOM 685 C CA . LEU B 2 14 ? -38.969 -22.948 -6.131 1.00 26.52 12 LEU B CA 1
ATOM 686 C C . LEU B 2 14 ? -38.563 -22.174 -4.882 1.00 26.55 12 LEU B C 1
ATOM 687 O O . LEU B 2 14 ? -38.212 -20.992 -4.971 1.00 26.51 12 LEU B O 1
ATOM 692 N N . LEU B 2 15 ? -38.585 -22.818 -3.712 1.00 24.69 13 LEU B N 1
ATOM 693 C CA . LEU B 2 15 ? -38.146 -22.138 -2.497 1.00 27.21 13 LEU B CA 1
ATOM 694 C C . LEU B 2 15 ? -36.710 -21.644 -2.624 1.00 26.66 13 LEU B C 1
ATOM 695 O O . LEU B 2 15 ? -36.391 -20.537 -2.179 1.00 29.71 13 LEU B O 1
ATOM 700 N N . SER B 2 16 ? -35.839 -22.438 -3.252 1.00 26.76 14 SER B N 1
ATOM 701 C CA . SER B 2 16 ? -34.437 -22.043 -3.378 1.00 24.89 14 SER B CA 1
ATOM 702 C C . SER B 2 16 ? -34.246 -20.943 -4.416 1.00 34.16 14 SER B C 1
ATOM 703 O O . SER B 2 16 ? -33.297 -20.154 -4.313 1.00 30.69 14 SER B O 1
ATOM 706 N N . GLU B 2 17 ? -35.117 -20.884 -5.428 1.00 35.02 15 GLU B N 1
ATOM 707 C CA . GLU B 2 17 ? -35.038 -19.817 -6.425 1.00 35.80 15 GLU B CA 1
ATOM 708 C C . GLU B 2 17 ? -35.548 -18.502 -5.857 1.00 35.09 15 GLU B C 1
ATOM 709 O O . GLU B 2 17 ? -34.964 -17.440 -6.106 1.00 39.40 15 GLU B O 1
ATOM 715 N N . ILE B 2 18 ? -36.636 -18.559 -5.091 1.00 30.81 16 ILE B N 1
ATOM 716 C CA . ILE B 2 18 ? -37.177 -17.360 -4.463 1.00 35.36 16 ILE B CA 1
ATOM 717 C C . ILE B 2 18 ? -36.148 -16.737 -3.528 1.00 39.07 16 ILE B C 1
ATOM 718 O O . ILE B 2 18 ? -35.997 -15.511 -3.475 1.00 43.35 16 ILE B O 1
ATOM 723 N N . GLU B 2 19 ? -35.401 -17.570 -2.804 1.00 41.58 17 GLU B N 1
ATOM 724 C CA . GLU B 2 19 ? -34.356 -17.056 -1.927 1.00 43.28 17 GLU B CA 1
ATOM 725 C C . GLU B 2 19 ? -33.168 -16.478 -2.691 1.00 43.96 17 GLU B C 1
ATOM 726 O O . GLU B 2 19 ? -32.372 -15.739 -2.097 1.00 41.09 17 GLU B O 1
ATOM 732 N N . GLY B 2 20 ? -33.032 -16.784 -3.978 1.00 49.54 18 GLY B N 1
ATOM 733 C CA . GLY B 2 20 ? -31.954 -16.238 -4.783 1.00 46.35 18 GLY B CA 1
ATOM 734 C C . GLY B 2 20 ? -32.272 -14.875 -5.372 1.00 49.55 18 GLY B C 1
ATOM 735 O O . GLY B 2 20 ? -31.373 -14.145 -5.797 1.00 48.99 18 GLY B O 1
ATOM 736 N N . LYS C 3 1 ? -54.065 -38.787 -2.269 1.00 38.09 1 LYS C N 1
ATOM 737 C CA . LYS C 3 1 ? -54.558 -37.751 -3.177 1.00 36.77 1 LYS C CA 1
ATOM 738 C C . LYS C 3 1 ? -54.657 -36.388 -2.494 1.00 34.32 1 LYS C C 1
ATOM 739 O O . LYS C 3 1 ? -54.465 -35.356 -3.137 1.00 30.73 1 LYS C O 1
ATOM 745 N N . GLN C 3 2 ? -54.930 -36.388 -1.185 1.00 33.76 2 GLN C N 1
ATOM 746 C CA . GLN C 3 2 ? -54.957 -35.127 -0.448 1.00 34.91 2 GLN C CA 1
ATOM 747 C C . GLN C 3 2 ? -53.563 -34.524 -0.324 1.00 33.39 2 GLN C C 1
ATOM 748 O O . GLN C 3 2 ? -53.386 -33.314 -0.512 1.00 29.42 2 GLN C O 1
ATOM 754 N N . LYS C 3 3 ? -52.559 -35.350 0.003 1.00 31.34 3 LYS C N 1
ATOM 755 C CA . LYS C 3 3 ? -51.178 -34.877 0.025 1.00 35.11 3 LYS C CA 1
ATOM 756 C C . LYS C 3 3 ? -50.791 -34.246 -1.308 1.00 26.20 3 LYS C C 1
ATOM 757 O O . LYS C 3 3 ? -50.209 -33.156 -1.343 1.00 29.71 3 LYS C O 1
ATOM 759 N N . ILE C 3 4 ? -51.162 -34.892 -2.416 1.00 28.93 4 ILE C N 1
ATOM 760 C CA . ILE C 3 4 ? -50.827 -34.369 -3.740 1.00 28.03 4 ILE C CA 1
ATOM 761 C C . ILE C 3 4 ? -51.497 -33.020 -3.977 1.00 26.53 4 ILE C C 1
ATOM 762 O O . ILE C 3 4 ? -50.876 -32.081 -4.488 1.00 24.25 4 ILE C O 1
ATOM 767 N N . ALA C 3 5 ? -52.782 -32.910 -3.631 1.00 26.77 5 ALA C N 1
ATOM 768 C CA . ALA C 3 5 ? -53.479 -31.643 -3.833 1.00 24.90 5 ALA C CA 1
ATOM 769 C C . ALA C 3 5 ? -52.856 -30.529 -3.000 1.00 23.87 5 ALA C C 1
ATOM 770 O O . ALA C 3 5 ? -52.754 -29.386 -3.458 1.00 24.05 5 ALA C O 1
ATOM 772 N N . ALA C 3 6 ? -52.432 -30.841 -1.770 1.00 25.22 6 ALA C N 1
ATOM 773 C CA . ALA C 3 6 ? -51.811 -29.825 -0.929 1.00 27.99 6 ALA C CA 1
ATOM 774 C C . ALA C 3 6 ? -50.471 -29.380 -1.502 1.00 24.72 6 ALA C C 1
ATOM 775 O O . ALA C 3 6 ? -50.141 -28.191 -1.473 1.00 26.57 6 ALA C O 1
ATOM 777 N N . LEU C 3 7 ? -49.691 -30.319 -2.037 1.00 23.10 7 LEU C N 1
ATOM 778 C CA . LEU C 3 7 ? -48.414 -29.956 -2.643 1.00 25.37 7 LEU C CA 1
ATOM 779 C C . LEU C 3 7 ? -48.607 -29.118 -3.904 1.00 23.50 7 LEU C C 1
ATOM 780 O O . LEU C 3 7 ? -47.867 -28.156 -4.129 1.00 24.64 7 LEU C O 1
ATOM 785 N N . LYS C 3 8 ? -49.591 -29.459 -4.743 1.00 23.53 8 LYS C N 1
ATOM 786 C CA . LYS C 3 8 ? -49.818 -28.649 -5.938 1.00 25.38 8 LYS C CA 1
ATOM 787 C C . LYS C 3 8 ? -50.262 -27.241 -5.569 1.00 24.84 8 LYS C C 1
ATOM 788 O O . LYS C 3 8 ? -49.901 -26.264 -6.240 1.00 24.08 8 LYS C O 1
ATOM 794 N N . TYR C 3 9 ? -51.063 -27.124 -4.511 1.00 25.24 9 TYR C N 1
ATOM 795 C CA . TYR C 3 9 ? -51.488 -25.814 -4.038 1.00 24.49 9 TYR C CA 1
ATOM 796 C C . TYR C 3 9 ? -50.292 -24.965 -3.627 1.00 27.25 9 TYR C C 1
ATOM 797 O O . TYR C 3 9 ? -50.207 -23.780 -3.969 1.00 25.91 9 TYR C O 1
ATOM 806 N N . LYS C 3 10 ? -49.352 -25.561 -2.895 1.00 27.25 10 LYS C N 1
ATOM 807 C CA . LYS C 3 10 ? -48.141 -24.843 -2.510 1.00 28.61 10 LYS C CA 1
ATOM 808 C C . LYS C 3 10 ? -47.318 -24.451 -3.732 1.00 27.33 10 LYS C C 1
ATOM 809 O O . LYS C 3 10 ? -46.797 -23.332 -3.800 1.00 27.25 10 LYS C O 1
ATOM 815 N N . ILE C 3 11 ? -47.205 -25.353 -4.712 1.00 25.49 11 ILE C N 1
ATOM 816 C CA . ILE C 3 11 ? -46.447 -25.044 -5.925 1.00 29.01 11 ILE C CA 1
ATOM 817 C C . ILE C 3 11 ? -47.054 -23.850 -6.646 1.00 27.38 11 ILE C C 1
ATOM 818 O O . ILE C 3 11 ? -46.339 -22.949 -7.101 1.00 29.01 11 ILE C O 1
ATOM 823 N N . ALA C 3 12 ? -48.383 -23.824 -6.765 1.00 27.74 12 ALA C N 1
ATOM 824 C CA . ALA C 3 12 ? -49.042 -22.703 -7.419 1.00 29.50 12 ALA C CA 1
ATOM 825 C C . ALA C 3 12 ? -48.783 -21.404 -6.670 1.00 28.54 12 ALA C C 1
ATOM 826 O O . ALA C 3 12 ? -48.556 -20.360 -7.292 1.00 29.80 12 ALA C O 1
ATOM 828 N N . ALA C 3 13 ? -48.807 -21.452 -5.334 1.00 28.56 13 ALA C N 1
ATOM 829 C CA . ALA C 3 13 ? -48.582 -20.247 -4.538 1.00 27.80 13 ALA C CA 1
ATOM 830 C C . ALA C 3 13 ? -47.143 -19.764 -4.666 1.00 32.08 13 ALA C C 1
ATOM 831 O O . ALA C 3 13 ? -46.895 -18.557 -4.774 1.00 32.44 13 ALA C O 1
ATOM 833 N N . LEU C 3 14 ? -46.182 -20.692 -4.667 1.00 28.56 14 LEU C N 1
ATOM 834 C CA . LEU C 3 14 ? -44.784 -20.311 -4.840 1.00 2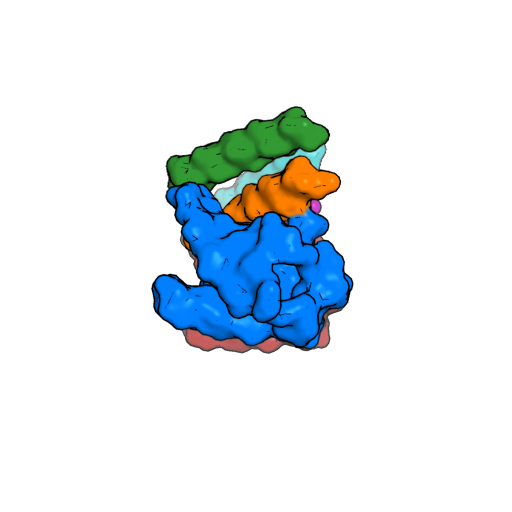9.18 14 LEU C CA 1
ATOM 835 C C . LEU C 3 14 ? -44.547 -19.707 -6.216 1.00 33.12 14 LEU C C 1
ATOM 836 O O . LEU C 3 14 ? -43.801 -18.730 -6.352 1.00 31.53 14 LEU C O 1
ATOM 841 N N . LYS C 3 15 ? -45.178 -20.268 -7.250 1.00 33.29 15 LYS C N 1
ATOM 842 C CA . LYS C 3 15 ? -45.062 -19.688 -8.582 1.00 36.02 15 LYS C CA 1
ATOM 843 C C . LYS C 3 15 ? -45.659 -18.286 -8.653 1.00 42.07 15 LYS C C 1
ATOM 844 O O . LYS C 3 15 ? -45.301 -17.523 -9.556 1.00 47.01 15 LYS C O 1
ATOM 850 N N . GLN C 3 16 ? -46.542 -17.928 -7.715 1.00 39.11 16 GLN C N 1
ATOM 851 C CA . GLN C 3 16 ? -47.047 -16.561 -7.623 1.00 45.37 16 GLN C CA 1
ATOM 852 C C . GLN C 3 16 ? -46.030 -15.613 -7.003 1.00 43.67 16 GLN C C 1
ATOM 853 O O . GLN C 3 16 ? -46.021 -14.420 -7.326 1.00 42.25 16 GLN C O 1
ATOM 859 N N . LYS C 3 17 ? -45.186 -16.115 -6.103 1.00 47.89 17 LYS C N 1
ATOM 860 C CA . LYS C 3 17 ? -44.213 -15.258 -5.435 1.00 47.77 17 LYS C CA 1
ATOM 861 C C . LYS C 3 17 ? -43.142 -14.764 -6.401 1.00 53.35 17 LYS C C 1
ATOM 862 O O . LYS C 3 17 ? -42.752 -13.590 -6.357 1.00 56.42 17 LYS C O 1
ATOM 868 N N . ILE C 3 18 ? -42.651 -15.638 -7.274 1.00 53.66 18 ILE C N 1
ATOM 869 C CA . ILE C 3 18 ? -41.543 -15.299 -8.163 1.00 59.76 18 ILE C CA 1
ATOM 870 C C . ILE C 3 18 ? -41.953 -14.286 -9.232 1.00 62.90 18 ILE C C 1
ATOM 871 O O . ILE C 3 18 ? -42.440 -14.655 -10.301 1.00 66.11 18 ILE C O 1
ATOM 873 N N . SER D 1 5 ? -30.746 -45.077 -16.476 1.00 36.08 0 SER D N 1
ATOM 874 C CA . SER D 1 5 ? -31.846 -45.939 -16.041 1.00 36.82 0 SER D CA 1
ATOM 875 C C . SER D 1 5 ? -33.092 -45.118 -15.741 1.00 37.95 0 SER D C 1
ATOM 876 O O . SER D 1 5 ? -33.024 -44.078 -15.091 1.00 40.53 0 SER D O 1
ATOM 879 N N . MET D 1 6 ? -34.242 -45.592 -16.213 1.00 30.95 1 MET D N 1
ATOM 880 C CA . MET D 1 6 ? -35.481 -44.859 -16.042 1.00 31.12 1 MET D CA 1
ATOM 881 C C . MET D 1 6 ? -36.618 -45.845 -15.835 1.00 29.07 1 MET D C 1
ATOM 882 O O . MET D 1 6 ? -36.501 -47.038 -16.133 1.00 30.64 1 MET D O 1
ATOM 887 N N . GLN D 1 7 ? -37.712 -45.346 -15.286 1.00 29.66 2 GLN D N 1
ATOM 888 C CA . GLN D 1 7 ? -38.882 -46.187 -15.119 1.00 30.00 2 GLN D CA 1
ATOM 889 C C . GLN D 1 7 ? -39.919 -45.848 -16.172 1.00 28.24 2 GLN D C 1
ATOM 890 O O . GLN D 1 7 ? -40.104 -44.685 -16.533 1.00 29.05 2 GLN D O 1
ATOM 896 N N . ILE D 1 8 ? -40.555 -46.888 -16.700 1.00 23.24 3 ILE D N 1
ATOM 897 C CA . ILE D 1 8 ? -41.660 -46.742 -17.623 1.00 23.00 3 ILE D CA 1
ATOM 898 C C . ILE D 1 8 ? -42.799 -47.605 -17.104 1.00 23.73 3 ILE D C 1
ATOM 899 O O . ILE D 1 8 ? -42.630 -48.425 -16.200 1.00 26.77 3 ILE D O 1
ATOM 904 N N . PHE D 1 9 ? -43.961 -47.404 -17.689 1.00 24.06 4 PHE D N 1
ATOM 905 C CA . PHE D 1 9 ? -45.160 -48.110 -17.276 1.00 22.64 4 PHE D CA 1
ATOM 906 C C . PHE D 1 9 ? -45.699 -48.898 -18.455 1.00 23.33 4 PHE D C 1
ATOM 907 O O . PHE D 1 9 ? -45.522 -48.510 -19.612 1.00 24.48 4 PHE D O 1
ATOM 915 N N . VAL D 1 10 ? -46.319 -50.037 -18.152 1.00 21.97 5 VAL D N 1
ATOM 916 C CA . VAL D 1 10 ? -46.960 -50.874 -19.159 1.00 19.86 5 VAL D CA 1
ATOM 917 C C . VAL D 1 10 ? -48.399 -51.109 -18.715 1.00 21.17 5 VAL D C 1
ATOM 918 O O . VAL D 1 10 ? -48.637 -51.661 -17.634 1.00 22.39 5 VAL D O 1
ATOM 922 N N . LYS D 1 11 ? -49.352 -50.659 -19.530 1.00 19.72 6 LYS D N 1
ATOM 923 C CA . LYS D 1 11 ? -50.768 -50.697 -19.196 1.00 19.84 6 LYS D CA 1
ATOM 924 C C . LYS D 1 11 ? -51.441 -51.790 -20.012 1.00 22.25 6 LYS D C 1
ATOM 925 O O . LYS D 1 11 ? -51.256 -51.861 -21.232 1.00 21.23 6 LYS D O 1
ATOM 931 N N . THR D 1 12 ? -52.243 -52.621 -19.348 1.00 19.10 7 THR D N 1
ATOM 932 C CA . THR D 1 12 ? -52.995 -53.663 -20.043 1.00 20.50 7 THR D CA 1
ATOM 933 C C . THR D 1 12 ? -54.380 -53.146 -20.422 1.00 22.33 7 THR D C 1
ATOM 934 O O . THR D 1 12 ? -54.789 -52.057 -20.021 1.00 22.09 7 THR D O 1
ATOM 938 N N . LEU D 1 13 ? -55.116 -53.962 -21.192 1.00 22.38 8 LEU D N 1
ATOM 939 C CA . LEU D 1 13 ? -56.519 -53.744 -21.512 1.00 23.80 8 LEU D CA 1
ATOM 940 C C . LEU D 1 13 ? -57.444 -54.239 -20.419 1.00 24.46 8 LEU D C 1
ATOM 941 O O . LEU D 1 13 ? -58.666 -54.216 -20.603 1.00 27.95 8 LEU D O 1
ATOM 946 N N . THR D 1 14 ? -56.882 -54.688 -19.300 1.00 22.24 9 THR D N 1
ATOM 947 C CA . THR D 1 14 ? -57.630 -55.270 -18.195 1.00 23.42 9 THR D CA 1
ATOM 948 C C . THR D 1 14 ? -57.479 -54.449 -16.920 1.00 26.19 9 THR D C 1
ATOM 949 O O . THR D 1 14 ? -57.765 -54.949 -15.828 1.00 30.01 9 THR D O 1
ATOM 953 N N . GLY D 1 15 ? -57.020 -53.203 -17.030 1.00 22.92 10 GLY D N 1
ATOM 954 C CA . GLY D 1 15 ? -56.933 -52.340 -15.869 1.00 27.15 10 GLY D CA 1
ATOM 955 C C . GLY D 1 15 ? -55.694 -52.507 -15.023 1.00 27.70 10 GLY D C 1
ATOM 956 O O . GLY D 1 15 ? -55.706 -52.127 -13.850 1.00 31.70 10 GLY D O 1
ATOM 957 N N . LYS D 1 16 ? -54.623 -53.067 -15.569 1.00 23.09 11 LYS D N 1
ATOM 958 C CA . LYS D 1 16 ? -53.383 -53.207 -14.823 1.00 25.16 11 LYS D CA 1
ATOM 959 C C . LYS D 1 16 ? -52.331 -52.249 -15.361 1.00 22.33 11 LYS D C 1
ATOM 960 O O . LYS D 1 16 ? -52.268 -51.977 -16.563 1.00 24.82 11 LYS D O 1
ATOM 966 N N . THR D 1 17 ? -51.495 -51.745 -14.459 1.00 21.87 12 THR D N 1
ATOM 967 C CA . THR D 1 17 ? -50.294 -51.017 -14.835 1.00 23.30 12 THR D CA 1
ATOM 968 C C . THR D 1 17 ? -49.110 -51.697 -14.170 1.00 24.54 12 THR D C 1
ATOM 969 O O . THR D 1 17 ? -49.130 -51.932 -12.958 1.00 26.96 12 THR D O 1
ATOM 973 N N . ILE D 1 18 ? -48.091 -52.018 -14.968 1.00 21.86 13 ILE D N 1
ATOM 974 C CA . ILE D 1 18 ? -46.851 -52.625 -14.496 1.00 25.31 13 ILE D CA 1
ATOM 975 C C . ILE D 1 18 ? -45.759 -51.567 -14.585 1.00 24.40 13 ILE D C 1
ATOM 976 O O . ILE D 1 18 ? -45.734 -50.777 -15.534 1.00 25.70 13 ILE D O 1
ATOM 981 N N . THR D 1 19 ? -44.877 -51.533 -13.589 1.00 24.29 14 THR D N 1
ATOM 982 C CA . THR D 1 19 ? -43.716 -50.645 -13.603 1.00 26.03 14 THR D CA 1
ATOM 983 C C . THR D 1 19 ? -42.479 -51.442 -13.987 1.00 25.42 14 THR D C 1
ATOM 984 O O . THR D 1 19 ? -42.259 -52.542 -13.471 1.00 28.41 14 THR D O 1
ATOM 988 N N . LEU D 1 20 ? -41.671 -50.886 -14.891 1.00 25.86 15 LEU D N 1
ATOM 989 C CA . LEU D 1 20 ? -40.419 -51.502 -15.297 1.00 27.48 15 LEU D CA 1
ATOM 990 C C . LEU D 1 20 ? -39.278 -50.509 -15.116 1.00 25.20 15 LEU D C 1
ATOM 991 O O . LEU D 1 20 ? -39.465 -49.296 -15.238 1.00 25.29 15 LEU D O 1
ATOM 996 N N . GLU D 1 21 ? -38.101 -51.042 -14.815 1.00 27.10 16 GLU D N 1
ATOM 997 C CA . GLU D 1 21 ? -36.859 -50.284 -14.844 1.00 26.69 16 GLU D CA 1
ATOM 998 C C . GLU D 1 21 ? -36.152 -50.632 -16.144 1.00 26.33 16 GLU D C 1
ATOM 999 O O . GLU D 1 21 ? -35.876 -51.806 -16.406 1.00 25.99 16 GLU D O 1
ATOM 1005 N N . VAL D 1 22 ? -35.845 -49.618 -16.954 1.00 25.84 17 VAL D N 1
ATOM 1006 C CA . VAL D 1 22 ? -35.318 -49.842 -18.293 1.00 24.07 17 VAL D CA 1
ATOM 1007 C C . VAL D 1 22 ? -34.191 -48.860 -18.588 1.00 25.78 17 VAL D C 1
ATOM 1008 O O . VAL D 1 22 ? -33.970 -47.885 -17.869 1.00 27.77 17 VAL D O 1
ATOM 1012 N N A GLU D 1 23 ? -33.470 -49.143 -19.667 0.50 25.71 18 GLU D N 1
ATOM 1013 N N B GLU D 1 23 ? -33.474 -49.140 -19.668 0.50 25.71 18 GLU D N 1
ATOM 1014 C CA A GLU D 1 23 ? -32.453 -48.258 -20.204 0.50 26.59 18 GLU D CA 1
ATOM 1015 C CA B GLU D 1 23 ? -32.457 -48.252 -20.198 0.50 26.60 18 GLU D CA 1
ATOM 1016 C C A GLU D 1 23 ? -32.888 -47.780 -21.581 0.50 25.27 18 GLU D C 1
ATOM 1017 C C B GLU D 1 23 ? -32.878 -47.785 -21.583 0.50 25.27 18 GLU D C 1
ATOM 1018 O O A GLU D 1 23 ? -33.593 -48.500 -22.292 0.50 24.00 18 GLU D O 1
ATOM 1019 O O B GLU D 1 23 ? -33.560 -48.518 -22.303 0.50 23.99 18 GLU D O 1
ATOM 1030 N N . PRO D 1 24 ? -32.489 -46.573 -21.989 1.00 26.79 19 PRO D N 1
ATOM 1031 C CA . PRO D 1 24 ? -32.794 -46.132 -23.363 1.00 25.23 19 PRO D CA 1
ATOM 1032 C C . PRO D 1 24 ? -32.306 -47.095 -24.433 1.00 23.29 19 PRO D C 1
ATOM 1033 O O . PRO D 1 24 ? -32.947 -47.221 -25.489 1.00 23.85 19 PRO D O 1
ATOM 1037 N N . SER D 1 25 ? -31.223 -47.829 -24.166 1.00 22.87 20 SER D N 1
ATOM 1038 C CA . SER D 1 25 ? -30.682 -48.767 -25.134 1.00 22.53 20 SER D CA 1
ATOM 1039 C C . SER D 1 25 ? -31.372 -50.128 -25.121 1.00 23.65 20 SER D C 1
ATOM 1040 O O . SER D 1 25 ? -31.048 -50.964 -25.967 1.00 23.76 20 SER D O 1
ATOM 1043 N N . ASP D 1 26 ? -32.306 -50.374 -24.202 1.00 22.00 21 ASP D N 1
ATOM 1044 C CA . ASP D 1 26 ? -32.982 -51.663 -24.173 1.00 24.77 21 ASP D CA 1
ATOM 1045 C C . ASP D 1 26 ? -33.798 -51.858 -25.444 1.00 20.56 21 ASP D C 1
ATOM 1046 O O . ASP D 1 26 ? -34.491 -50.947 -25.906 1.00 22.30 21 ASP D O 1
ATOM 1051 N N . THR D 1 27 ? -33.736 -53.063 -26.001 1.00 23.89 22 THR D N 1
ATOM 1052 C CA . THR D 1 27 ? -34.575 -53.370 -27.143 1.00 22.68 22 THR D CA 1
ATOM 1053 C C . THR D 1 27 ? -35.975 -53.714 -26.666 1.00 27.17 22 THR D C 1
ATOM 1054 O O . THR D 1 27 ? -36.220 -53.932 -25.478 1.00 22.67 22 THR D O 1
ATOM 1058 N N . ILE D 1 28 ? -36.907 -53.741 -27.619 1.00 22.17 23 ILE D N 1
ATOM 1059 C CA . ILE D 1 28 ? -38.276 -54.134 -27.302 1.00 21.62 23 ILE D CA 1
ATOM 1060 C C . ILE D 1 28 ? -38.316 -55.563 -26.768 1.00 25.42 23 ILE D C 1
ATOM 1061 O O . ILE D 1 28 ? -39.046 -55.861 -25.812 1.00 22.24 23 ILE D O 1
ATOM 1066 N N . GLU D 1 29 ? -37.542 -56.471 -27.371 1.00 25.51 24 GLU D N 1
ATOM 1067 C CA . GLU D 1 29 ? -37.483 -57.836 -26.851 1.00 26.98 24 GLU D CA 1
ATOM 1068 C C . GLU D 1 29 ? -36.991 -57.852 -25.409 1.00 25.50 24 GLU D C 1
ATOM 1069 O O . GLU D 1 29 ? -37.494 -58.623 -24.581 1.00 25.50 24 GLU D O 1
ATOM 1071 N N A ASN D 1 30 ? -35.999 -57.011 -25.094 0.50 23.46 25 ASN D N 1
ATOM 1072 N N B ASN D 1 30 ? -36.032 -56.992 -25.076 0.50 23.46 25 ASN D N 1
ATOM 1073 C CA A ASN D 1 30 ? -35.538 -56.872 -23.715 0.50 24.14 25 ASN D CA 1
ATOM 1074 C CA B ASN D 1 30 ? -35.572 -56.946 -23.694 0.50 24.11 25 ASN D CA 1
ATOM 1075 C C A ASN D 1 30 ? -36.682 -56.452 -22.802 0.50 24.84 25 ASN D C 1
ATOM 1076 C C B ASN D 1 30 ? -36.650 -56.406 -22.761 0.50 24.85 25 ASN D C 1
ATOM 1077 O O A ASN D 1 30 ? -36.859 -57.007 -21.712 0.50 24.94 25 ASN D O 1
ATOM 1078 O O B ASN D 1 30 ? -36.756 -56.858 -21.615 0.50 25.01 25 ASN D O 1
ATOM 1087 N N . VAL D 1 31 ? -37.462 -55.455 -23.231 1.00 21.25 26 VAL D N 1
ATOM 1088 C CA . VAL D 1 31 ? -38.598 -55.001 -22.434 1.00 23.65 26 VAL D CA 1
ATOM 1089 C C . VAL D 1 31 ? -39.590 -56.143 -22.208 1.00 24.06 26 VAL D C 1
ATOM 1090 O O . VAL D 1 31 ? -40.098 -56.335 -21.096 1.00 22.37 26 VAL D O 1
ATOM 1094 N N . LYS D 1 32 ? -39.875 -56.929 -23.252 1.00 20.50 27 LYS D N 1
ATOM 1095 C CA . LYS D 1 32 ? -40.755 -58.079 -23.084 1.00 21.73 27 LYS D CA 1
ATOM 1096 C C . LYS D 1 32 ? -40.178 -59.083 -22.097 1.00 24.04 27 LYS D C 1
ATOM 1097 O O . LYS D 1 32 ? -40.925 -59.718 -21.342 1.00 22.67 27 LYS D O 1
ATOM 1103 N N . ALA D 1 33 ? -38.855 -59.257 -22.102 1.00 21.83 28 ALA D N 1
ATOM 1104 C CA . ALA D 1 33 ? -38.230 -60.137 -21.120 1.00 24.11 28 ALA D CA 1
ATOM 1105 C C . ALA D 1 33 ? -38.406 -59.607 -19.702 1.00 25.09 28 ALA D C 1
ATOM 1106 O O . ALA D 1 33 ? -38.643 -60.382 -18.768 1.00 25.16 28 ALA D O 1
ATOM 1108 N N . LYS D 1 34 ? -38.311 -58.288 -19.518 1.00 23.90 29 LYS D N 1
ATOM 1109 C CA . LYS D 1 34 ? -38.575 -57.718 -18.203 1.00 24.34 29 LYS D CA 1
ATOM 1110 C C . LYS D 1 34 ? -40.027 -57.930 -17.787 1.00 25.75 29 LYS D C 1
ATOM 1111 O O . LYS D 1 34 ? -40.313 -58.161 -16.607 1.00 27.80 29 LYS D O 1
ATOM 1117 N N . ILE D 1 35 ? -40.961 -57.870 -18.745 1.00 22.24 30 ILE D N 1
ATOM 1118 C CA . ILE D 1 35 ? -42.361 -58.154 -18.430 1.00 25.25 30 ILE D CA 1
ATOM 1119 C C . ILE D 1 35 ? -42.536 -59.624 -18.059 1.00 24.56 30 ILE D C 1
ATOM 1120 O O . ILE D 1 35 ? -43.315 -59.969 -17.164 1.00 24.44 30 ILE D O 1
ATOM 1125 N N . GLN D 1 36 ? -41.806 -60.512 -18.730 1.00 21.85 31 GLN D N 1
ATOM 1126 C CA . GLN D 1 36 ? -41.846 -61.919 -18.341 1.00 23.75 31 GLN D CA 1
ATOM 1127 C C . GLN D 1 36 ? -41.348 -62.111 -16.910 1.00 24.10 31 GLN D C 1
ATOM 1128 O O . GLN D 1 36 ? -41.944 -62.876 -16.142 1.00 27.05 31 GLN D O 1
ATOM 1134 N N . ASP D 1 37 ? -40.263 -61.424 -16.534 1.00 26.89 32 ASP D N 1
ATOM 1135 C CA . ASP D 1 37 ? -39.747 -61.539 -15.170 1.00 29.06 32 ASP D CA 1
ATOM 1136 C C . ASP D 1 37 ? -40.827 -61.222 -14.142 1.00 31.00 32 ASP D C 1
ATOM 1137 O O . ASP D 1 37 ? -40.936 -61.896 -13.112 1.00 36.90 32 ASP D O 1
ATOM 1142 N N . LYS D 1 38 ? -41.646 -60.206 -14.413 1.00 29.67 33 LYS D N 1
ATOM 1143 C CA . LYS D 1 38 ? -42.618 -59.726 -13.436 1.00 32.66 33 LYS D CA 1
ATOM 1144 C C . LYS D 1 38 ? -43.945 -60.463 -13.498 1.00 31.30 33 LYS D C 1
ATOM 1145 O O . LYS D 1 38 ? -44.541 -60.752 -12.454 1.00 36.16 33 LYS D O 1
ATOM 1151 N N . GLU D 1 39 ? -44.440 -60.744 -14.703 1.00 28.50 34 GLU D N 1
ATOM 1152 C CA . GLU D 1 39 ? -45.787 -61.258 -14.880 1.00 26.54 34 GLU D CA 1
ATOM 1153 C C . GLU D 1 39 ? -45.838 -62.724 -15.266 1.00 26.35 34 GLU D C 1
ATOM 1154 O O . GLU D 1 39 ? -46.907 -63.330 -15.174 1.00 30.09 34 GLU D O 1
ATOM 1160 N N . GLY D 1 40 ? -44.719 -63.305 -15.684 1.00 28.00 35 GLY D N 1
ATOM 1161 C CA . GLY D 1 40 ? -44.724 -64.666 -16.156 1.00 29.06 35 GLY D CA 1
ATOM 1162 C C . GLY D 1 40 ? -45.207 -64.840 -17.574 1.00 28.37 35 GLY D C 1
ATOM 1163 O O . GLY D 1 40 ? -45.376 -65.979 -18.016 1.00 29.22 35 GLY D O 1
ATOM 1164 N N . ILE D 1 41 ? -45.429 -63.753 -18.305 1.00 26.34 36 ILE D N 1
ATOM 1165 C CA . ILE D 1 41 ? -45.947 -63.846 -19.667 1.00 23.30 36 ILE D CA 1
ATOM 1166 C C . ILE D 1 41 ? -44.808 -64.067 -20.648 1.00 25.06 36 ILE D C 1
ATOM 1167 O O . ILE D 1 41 ? -43.924 -63.203 -20.756 1.00 24.34 36 ILE D O 1
ATOM 1172 N N . PRO D 1 42 ? -44.793 -65.167 -21.393 1.00 24.04 37 PRO D N 1
ATOM 1173 C CA . PRO D 1 42 ? -43.733 -65.380 -22.389 1.00 24.22 37 PRO D CA 1
ATOM 1174 C C . PRO D 1 42 ? -43.710 -64.241 -23.392 1.00 25.63 37 PRO D C 1
ATOM 1175 O O . PRO D 1 42 ? -44.768 -63.756 -23.825 1.00 24.15 37 PRO D O 1
ATOM 1179 N N . PRO D 1 43 ? -42.525 -63.759 -23.752 1.00 23.88 38 PRO D N 1
ATOM 1180 C CA . PRO D 1 43 ? -42.441 -62.665 -24.729 1.00 22.14 38 PRO D CA 1
ATOM 1181 C C . PRO D 1 43 ? -43.185 -62.934 -26.023 1.00 22.42 38 PRO D C 1
ATOM 1182 O O . PRO D 1 43 ? -43.760 -61.998 -26.586 1.00 22.58 38 PRO D O 1
ATOM 1186 N N . ASP D 1 44 ? -43.252 -64.187 -26.484 1.00 20.83 39 ASP D N 1
ATOM 1187 C CA . ASP D 1 44 ? -43.946 -64.458 -27.744 1.00 22.18 39 ASP D CA 1
ATOM 1188 C C . ASP D 1 44 ? -45.427 -64.087 -27.688 1.00 21.44 39 ASP D C 1
ATOM 1189 O O . ASP D 1 44 ? -46.035 -63.877 -28.738 1.00 23.02 39 ASP D O 1
ATOM 1194 N N . GLN D 1 45 ? -46.016 -64.014 -26.495 1.00 20.52 40 GLN D N 1
ATOM 1195 C CA . GLN D 1 45 ? -47.425 -63.677 -26.328 1.00 23.01 40 GLN D CA 1
ATOM 1196 C C . GLN D 1 45 ? -47.678 -62.179 -26.249 1.00 21.70 40 GLN D C 1
ATOM 1197 O O . GLN D 1 45 ? -48.841 -61.764 -26.285 1.00 21.85 40 GLN D O 1
ATOM 1203 N N . GLN D 1 46 ? -46.633 -61.361 -26.144 1.00 20.47 41 GLN D N 1
ATOM 1204 C CA . GLN D 1 46 ? -46.771 -59.940 -25.862 1.00 20.02 41 GLN D CA 1
ATOM 1205 C C . GLN D 1 46 ? -46.679 -59.118 -27.136 1.00 23.32 41 GLN D C 1
ATOM 1206 O O . GLN D 1 46 ? -45.804 -59.352 -27.975 1.00 21.71 41 GLN D O 1
ATOM 1212 N N . ARG D 1 47 ? -47.540 -58.105 -27.239 1.00 21.28 42 ARG D N 1
ATOM 1213 C CA . ARG D 1 47 ? -47.387 -57.032 -28.212 1.00 20.64 42 ARG D CA 1
ATOM 1214 C C . ARG D 1 47 ? -47.377 -55.714 -27.450 1.00 19.83 42 ARG D C 1
ATOM 1215 O O . ARG D 1 47 ? -48.232 -55.491 -26.585 1.00 20.46 42 ARG D O 1
ATOM 1223 N N . LEU D 1 48 ? -46.411 -54.849 -27.758 1.00 20.06 43 LEU D N 1
ATOM 1224 C CA . LEU D 1 48 ? -46.260 -53.557 -27.102 1.00 21.49 43 LEU D CA 1
ATOM 1225 C C . LEU D 1 48 ? -46.529 -52.440 -28.100 1.00 21.35 43 LEU D C 1
ATOM 1226 O O . LEU D 1 48 ? -46.094 -52.507 -29.256 1.00 22.58 43 LEU D O 1
ATOM 1231 N N . ILE D 1 49 ? -47.245 -51.412 -27.634 1.00 18.70 44 ILE D N 1
ATOM 1232 C CA . ILE D 1 49 ? -47.722 -50.313 -28.460 1.00 20.94 44 ILE D CA 1
ATOM 1233 C C . ILE D 1 49 ? -47.385 -48.992 -27.775 1.00 21.03 44 ILE D C 1
ATOM 1234 O O . ILE D 1 49 ? -47.526 -48.857 -26.555 1.00 20.98 44 ILE D O 1
ATOM 1239 N N . PHE D 1 50 ? -46.927 -48.020 -28.562 1.00 20.89 45 PHE D N 1
ATOM 1240 C CA . PHE D 1 50 ? -46.653 -46.684 -28.052 1.00 23.15 45 PHE D CA 1
ATOM 1241 C C . PHE D 1 50 ? -46.815 -45.716 -29.212 1.00 23.04 45 PHE D C 1
ATOM 1242 O O . PHE D 1 50 ? -46.464 -46.044 -30.348 1.00 24.16 45 PHE D O 1
ATOM 1250 N N . ALA D 1 51 ? -47.368 -44.538 -28.923 1.00 22.49 46 ALA D N 1
ATOM 1251 C CA . ALA D 1 51 ? -47.474 -43.462 -29.912 1.00 22.43 46 ALA D CA 1
ATOM 1252 C C . ALA D 1 51 ? -48.079 -43.948 -31.230 1.00 26.82 46 ALA D C 1
ATOM 1253 O O . ALA D 1 51 ? -47.592 -43.638 -32.321 1.00 27.97 46 ALA D O 1
ATOM 1255 N N . GLY D 1 52 ? -49.125 -44.761 -31.123 1.00 23.89 47 GLY D N 1
ATOM 1256 C CA . GLY D 1 52 ? -49.881 -45.202 -32.281 1.00 26.58 47 GLY D CA 1
ATOM 1257 C C . GLY D 1 52 ? -49.233 -46.286 -33.112 1.00 29.10 47 GLY D C 1
ATOM 1258 O O . GLY D 1 52 ? -49.682 -46.530 -34.239 1.00 33.84 47 GLY D O 1
ATOM 1259 N N . LYS D 1 53 ? -48.206 -46.956 -32.596 1.00 28.11 48 LYS D N 1
ATOM 1260 C CA . LYS D 1 53 ? -47.462 -47.947 -33.357 1.00 28.33 48 LYS D CA 1
ATOM 1261 C C . LYS D 1 53 ? -47.237 -49.191 -32.511 1.00 26.39 48 LYS D C 1
ATOM 1262 O O . LYS D 1 53 ? -47.009 -49.094 -31.301 1.00 25.61 48 LYS D O 1
ATOM 1264 N N A GLN D 1 54 ? -47.335 -50.361 -33.141 0.50 26.13 49 GLN D N 1
ATOM 1265 N N B GLN D 1 54 ? -47.287 -50.357 -33.153 0.50 26.15 49 GLN D N 1
ATOM 1266 C CA A GLN D 1 54 ? -46.801 -51.568 -32.526 0.50 23.97 49 GLN D CA 1
ATOM 1267 C CA B GLN D 1 54 ? -46.800 -51.576 -32.525 0.50 23.97 49 GLN D CA 1
ATOM 1268 C C A GLN D 1 54 ? -45.282 -51.495 -32.562 0.50 26.86 49 GLN D C 1
ATOM 1269 C C B GLN D 1 54 ? -45.278 -51.590 -32.585 0.50 26.89 49 GLN D C 1
ATOM 1270 O O A GLN D 1 54 ? -44.691 -51.167 -33.596 0.50 29.67 49 GLN D O 1
ATOM 1271 O O B GLN D 1 54 ? -44.686 -51.429 -33.658 0.50 29.67 49 GLN D O 1
ATOM 1282 N N . LEU D 1 55 ? -44.649 -51.789 -31.433 1.00 22.86 50 LEU D N 1
ATOM 1283 C CA . LEU D 1 55 ? -43.198 -51.691 -31.328 1.00 25.60 50 LEU D CA 1
ATOM 1284 C C . LEU D 1 55 ? -42.533 -52.977 -31.807 1.00 27.21 50 LEU D C 1
ATOM 1285 O O . LEU D 1 55 ? -42.952 -54.079 -31.444 1.00 29.16 50 LEU D O 1
ATOM 1290 N N . GLU D 1 56 ? -41.482 -52.834 -32.611 1.00 28.44 51 GLU D N 1
ATOM 1291 C CA . GLU D 1 56 ? -40.814 -53.974 -33.229 1.00 30.10 51 GLU D CA 1
ATOM 1292 C C . GLU D 1 56 ? -39.645 -54.469 -32.376 1.00 29.03 51 GLU D C 1
ATOM 1293 O O . GLU D 1 56 ? -38.895 -53.674 -31.802 1.00 28.80 51 GLU D O 1
ATOM 1299 N N . ASP D 1 57 ? -39.460 -55.794 -32.364 1.00 27.76 52 ASP D N 1
ATOM 1300 C CA . ASP D 1 57 ? -38.595 -56.451 -31.381 1.00 29.70 52 ASP D CA 1
ATOM 1301 C C . ASP D 1 57 ? -37.152 -55.952 -31.428 1.00 33.96 52 ASP D C 1
ATOM 1302 O O . ASP D 1 57 ? -36.525 -55.760 -30.377 1.00 33.38 52 ASP D O 1
ATOM 1307 N N . GLY D 1 58 ? -36.596 -55.769 -32.626 1.00 32.58 53 GLY D N 1
ATOM 1308 C CA . GLY D 1 58 ? -35.211 -55.381 -32.799 1.00 31.10 53 GLY D CA 1
ATOM 1309 C C . GLY D 1 58 ? -34.888 -53.914 -32.620 1.00 29.61 53 GLY D C 1
ATOM 1310 O O . GLY D 1 58 ? -33.713 -53.542 -32.709 1.00 30.00 53 GLY D O 1
ATOM 1311 N N . ARG D 1 59 ? -35.880 -53.065 -32.387 1.00 29.16 54 ARG D N 1
ATOM 1312 C CA . ARG D 1 59 ? -35.655 -51.651 -32.128 1.00 26.10 54 ARG D CA 1
ATOM 1313 C C . ARG D 1 59 ? -35.504 -51.413 -30.628 1.00 28.85 54 ARG D C 1
ATOM 1314 O O . ARG D 1 59 ? -35.884 -52.242 -29.796 1.00 28.05 54 ARG D O 1
ATOM 1322 N N . THR D 1 60 ? -34.947 -50.259 -30.285 1.00 26.49 55 THR D N 1
ATOM 1323 C CA . THR D 1 60 ? -34.726 -49.894 -28.895 1.00 23.01 55 THR D CA 1
ATOM 1324 C C . THR D 1 60 ? -35.748 -48.857 -28.452 1.00 23.97 55 THR D C 1
ATOM 1325 O O . THR D 1 60 ? -36.447 -48.250 -29.263 1.00 23.04 55 THR D O 1
ATOM 1329 N N . LEU D 1 61 ? -35.800 -48.635 -27.135 1.00 21.03 56 LEU D N 1
ATOM 1330 C CA . LEU D 1 61 ? -36.678 -47.607 -26.599 1.00 23.72 56 LEU D CA 1
ATOM 1331 C C . LEU D 1 61 ? -36.282 -46.236 -27.126 1.00 25.50 56 LEU D C 1
ATOM 1332 O O . LEU D 1 61 ? -37.148 -45.404 -27.433 1.00 23.92 56 LEU D O 1
ATOM 1337 N N . SER D 1 62 ? -34.974 -45.986 -27.259 1.00 23.10 57 SER D N 1
ATOM 1338 C CA . SER D 1 62 ? -34.550 -44.701 -27.794 1.00 27.08 57 SER D CA 1
ATOM 1339 C C . SER D 1 62 ? -34.945 -44.532 -29.255 1.00 24.98 57 SER D C 1
ATOM 1340 O O . SER D 1 62 ? -35.199 -43.408 -29.687 1.00 24.06 57 SER D O 1
ATOM 1343 N N . ASP D 1 63 ? -34.978 -45.615 -30.036 1.00 25.53 58 ASP D N 1
ATOM 1344 C CA . ASP D 1 63 ? -35.444 -45.511 -31.417 1.00 26.60 58 ASP D CA 1
ATOM 1345 C C . ASP D 1 63 ? -36.835 -44.879 -31.481 1.00 29.41 58 ASP D C 1
ATOM 1346 O O . ASP D 1 63 ? -37.134 -44.099 -32.395 1.00 32.27 58 ASP D O 1
ATOM 1351 N N . TYR D 1 64 ? -37.682 -45.171 -30.496 1.00 23.26 59 TYR D N 1
ATOM 1352 C CA . TYR D 1 64 ? -39.047 -44.658 -30.439 1.00 23.49 59 TYR D CA 1
ATOM 1353 C C . TYR D 1 64 ? -39.184 -43.408 -29.582 1.00 26.37 59 TYR D C 1
ATOM 1354 O O . TYR D 1 64 ? -40.305 -42.926 -29.375 1.00 26.23 59 TYR D O 1
ATOM 1363 N N . ASN D 1 65 ? -38.066 -42.862 -29.101 1.00 25.57 60 ASN D N 1
ATOM 1364 C CA . ASN D 1 65 ? -38.060 -41.774 -28.120 1.00 25.50 60 ASN D CA 1
ATOM 1365 C C . ASN D 1 65 ? -39.001 -42.023 -26.941 1.00 25.63 60 ASN D C 1
ATOM 1366 O O . ASN D 1 65 ? -39.706 -41.123 -26.475 1.00 30.31 60 ASN D O 1
ATOM 1371 N N . ILE D 1 66 ? -38.998 -43.254 -26.445 1.00 25.29 61 ILE D N 1
ATOM 1372 C CA . ILE D 1 66 ? -39.689 -43.574 -25.205 1.00 23.00 61 ILE D CA 1
ATOM 1373 C C . ILE D 1 66 ? -38.885 -42.999 -24.046 1.00 22.22 61 ILE D C 1
ATOM 1374 O O . ILE D 1 66 ? -37.685 -43.271 -23.907 1.00 27.32 61 ILE D O 1
ATOM 1379 N N . GLN D 1 67 ? -39.516 -42.135 -23.252 1.00 27.93 62 GLN D N 1
ATOM 1380 C CA . GLN D 1 67 ? -38.807 -41.386 -22.224 1.00 34.09 62 GLN D CA 1
ATOM 1381 C C . GLN D 1 67 ? -39.241 -41.837 -20.833 1.00 26.34 62 GLN D C 1
ATOM 1382 O O . GLN D 1 67 ? -40.134 -42.669 -20.664 1.00 25.62 62 GLN D O 1
ATOM 1384 N N . LYS D 1 68 ? -38.612 -41.243 -19.825 1.00 26.56 63 LYS D N 1
ATOM 1385 C CA . LYS D 1 68 ? -38.971 -41.529 -18.446 1.00 27.85 63 LYS D CA 1
ATOM 1386 C C . LYS D 1 68 ? -40.462 -41.321 -18.229 1.00 30.51 63 LYS D C 1
ATOM 1387 O O . LYS D 1 68 ? -41.050 -40.337 -18.687 1.00 29.24 63 LYS D O 1
ATOM 1389 N N . GLU D 1 69 ? -41.071 -42.279 -17.537 1.00 29.50 64 GLU D N 1
ATOM 1390 C CA . GLU D 1 69 ? -42.476 -42.292 -17.145 1.00 31.01 64 GLU D CA 1
ATOM 1391 C C . GLU D 1 69 ? -43.433 -42.477 -18.316 1.00 27.79 64 GLU D C 1
ATOM 1392 O O . GLU D 1 69 ? -44.637 -42.281 -18.142 1.00 30.57 64 GLU D O 1
ATOM 1398 N N . SER D 1 70 ? -42.938 -42.825 -19.505 1.00 26.54 65 SER D N 1
ATOM 1399 C CA . SER D 1 70 ? -43.823 -43.144 -20.620 1.00 24.81 65 SER D CA 1
ATOM 1400 C C . SER D 1 70 ? -44.658 -44.374 -20.285 1.00 23.47 65 SER D C 1
ATOM 1401 O O . SER D 1 70 ? -44.269 -45.219 -19.474 1.00 25.86 65 SER D O 1
ATOM 1404 N N . THR D 1 71 ? -45.826 -44.467 -20.922 1.00 25.94 66 THR D N 1
ATOM 1405 C CA . THR D 1 71 ? -46.716 -45.609 -20.757 1.00 23.15 66 THR D CA 1
ATOM 1406 C C . THR D 1 71 ? -46.821 -46.346 -22.084 1.00 24.64 66 THR D C 1
ATOM 1407 O O . THR D 1 71 ? -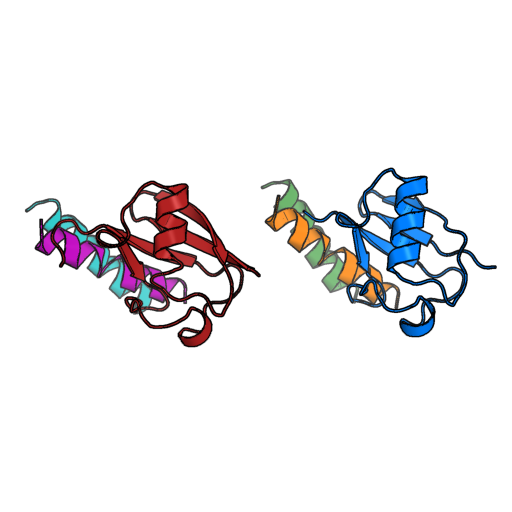47.292 -45.778 -23.075 1.00 24.68 66 THR D O 1
ATOM 1411 N N . LEU D 1 72 ? -46.369 -47.597 -22.102 1.00 21.88 67 LEU D N 1
ATOM 1412 C CA . LEU D 1 72 ? -46.612 -48.495 -23.220 1.00 20.83 67 LEU D CA 1
ATOM 1413 C C . LEU D 1 72 ? -47.891 -49.270 -22.957 1.00 20.71 67 LEU D C 1
ATOM 1414 O O . LEU D 1 72 ? -48.332 -49.410 -21.814 1.00 23.73 67 LEU D O 1
ATOM 1419 N N . HIS D 1 73 ? -48.510 -49.736 -24.036 1.00 17.77 68 HIS D N 1
ATOM 1420 C CA . HIS D 1 73 ? -49.720 -50.544 -23.944 1.00 18.44 68 HIS D CA 1
ATOM 1421 C C . HIS D 1 73 ? -49.415 -51.969 -24.365 1.00 22.20 68 HIS D C 1
ATOM 1422 O O . HIS D 1 73 ? -48.806 -52.191 -25.416 1.00 22.70 68 HIS D O 1
ATOM 1429 N N . LEU D 1 74 ? -49.817 -52.918 -23.530 1.00 18.80 69 LEU D N 1
ATOM 1430 C CA . LEU D 1 74 ? -49.558 -54.338 -23.734 1.00 18.76 69 LEU D CA 1
ATOM 1431 C C . LEU D 1 74 ? -50.845 -55.023 -24.159 1.00 19.07 69 LEU D C 1
ATOM 1432 O O . LEU D 1 74 ? -51.887 -54.842 -23.521 1.00 21.33 69 LEU D O 1
ATOM 1437 N N . VAL D 1 75 ? -50.774 -55.794 -25.237 1.00 18.91 70 VAL D N 1
ATOM 1438 C CA . VAL D 1 75 ? -51.864 -56.665 -25.658 1.00 19.74 70 VAL D CA 1
ATOM 1439 C C . VAL D 1 75 ? -51.306 -58.068 -25.803 1.00 19.34 70 VAL D C 1
ATOM 1440 O O . VAL D 1 75 ? -50.220 -58.255 -26.365 1.00 20.55 70 VAL D O 1
ATOM 1444 N N . LEU D 1 76 ? -52.049 -59.055 -25.314 1.00 20.19 71 LEU D N 1
ATOM 1445 C CA . LEU D 1 76 ? -51.615 -60.443 -25.404 1.00 20.22 71 LEU D CA 1
ATOM 1446 C C . LEU D 1 76 ? -52.264 -61.124 -26.597 1.00 19.12 71 LEU D C 1
ATOM 1447 O O . LEU D 1 76 ? -53.463 -60.959 -26.850 1.00 20.58 71 LEU D O 1
ATOM 1452 N N . ARG D 1 77 ? -51.474 -61.916 -27.322 1.00 20.64 72 ARG D N 1
ATOM 1453 C CA . ARG D 1 77 ? -51.971 -62.655 -28.472 1.00 21.19 72 ARG D CA 1
ATOM 1454 C C . ARG D 1 77 ? -51.501 -64.099 -28.390 1.00 21.80 72 ARG D C 1
ATOM 1455 O O . ARG D 1 77 ? -50.327 -64.363 -28.104 1.00 22.10 72 ARG D O 1
ATOM 1463 N N . LEU D 1 78 ? -52.423 -65.033 -28.650 1.00 21.23 73 LEU D N 1
ATOM 1464 C CA . LEU D 1 78 ? -52.189 -66.449 -28.344 1.00 22.33 73 LEU D CA 1
ATOM 1465 C C . LEU D 1 78 ? -51.461 -67.227 -29.434 1.00 27.77 73 LEU D C 1
ATOM 1466 O O . LEU D 1 78 ? -50.702 -68.160 -29.125 1.00 27.60 73 LEU D O 1
ATOM 1471 N N . ARG D 1 79 ? -51.695 -66.915 -30.701 1.00 26.28 74 ARG D N 1
ATOM 1472 C CA . ARG D 1 79 ? -51.306 -67.822 -31.776 1.00 31.84 74 ARG D CA 1
ATOM 1473 C C . ARG D 1 79 ? -50.356 -67.183 -32.784 1.00 31.33 74 ARG D C 1
ATOM 1474 O O . ARG D 1 79 ? -50.346 -67.554 -33.960 1.00 36.68 74 ARG D O 1
ATOM 1482 N N . GLY D 1 80 ? -49.540 -66.232 -32.337 1.00 29.39 75 GLY D N 1
ATOM 1483 C CA . GLY D 1 80 ? -48.540 -65.651 -33.211 1.00 32.85 75 GLY D CA 1
ATOM 1484 C C . GLY D 1 80 ? -49.050 -64.622 -34.191 1.00 34.64 75 GLY D C 1
ATOM 1485 O O . GLY D 1 80 ? -48.336 -64.292 -35.144 1.00 40.82 75 GLY D O 1
ATOM 1486 N N . GLY D 1 81 ? -50.255 -64.094 -33.988 1.00 34.65 76 GLY D N 1
ATOM 1487 C CA . GLY D 1 81 ? -50.793 -63.080 -34.876 1.00 35.95 76 GLY D CA 1
ATOM 1488 C C . GLY D 1 81 ? -50.017 -61.777 -34.833 1.00 38.19 76 GLY D C 1
ATOM 1489 O O . GLY D 1 81 ? -49.956 -61.025 -35.810 1.00 41.83 76 GLY D O 1
ATOM 1491 N N . GLU E 2 1 ? -61.308 -65.735 -32.338 1.00 30.04 -1 GLU E N 1
ATOM 1492 C CA . GLU E 2 1 ? -60.526 -64.984 -31.366 1.00 32.57 -1 GLU E CA 1
ATOM 1493 C C . GLU E 2 1 ? -59.449 -64.156 -32.045 1.00 31.36 -1 GLU E C 1
ATOM 1494 O O . GLU E 2 1 ? -58.948 -63.178 -31.475 1.00 27.74 -1 GLU E O 1
ATOM 1500 N N . GLN E 2 2 ? -59.100 -64.539 -33.273 1.00 28.64 0 GLN E N 1
ATOM 1501 C CA . GLN E 2 2 ? -58.135 -63.755 -34.036 1.00 33.66 0 GLN E CA 1
ATOM 1502 C C . GLN E 2 2 ? -58.657 -6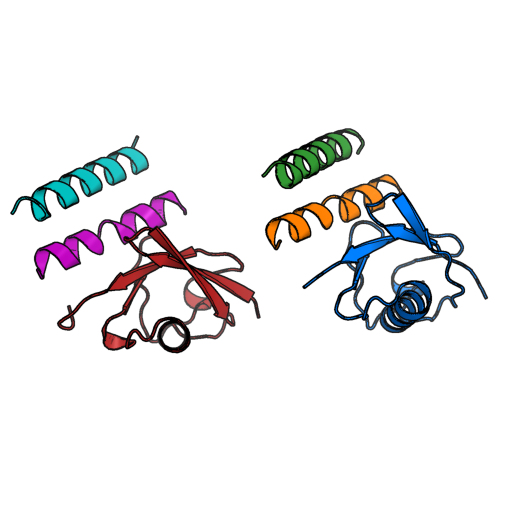2.352 -34.305 1.00 29.18 0 GLN E C 1
ATOM 1503 O O . GLN E 2 2 ? -57.928 -61.370 -34.128 1.00 29.54 0 GLN E O 1
ATOM 1509 N N . GLU E 2 3 ? -59.920 -62.230 -34.727 1.00 30.20 1 GLU E N 1
ATOM 1510 C CA . GLU E 2 3 ? -60.461 -60.895 -34.953 1.00 29.26 1 GLU E CA 1
ATOM 1511 C C . GLU E 2 3 ? -60.561 -60.116 -33.650 1.00 26.07 1 GLU E C 1
ATOM 1512 O O . GLU E 2 3 ? -60.300 -58.910 -33.631 1.00 25.24 1 GLU E O 1
ATOM 1518 N N . ILE E 2 4 ? -60.929 -60.785 -32.550 1.00 24.76 2 ILE E N 1
ATOM 1519 C CA . ILE E 2 4 ? -60.915 -60.120 -31.247 1.00 25.23 2 ILE E CA 1
ATOM 1520 C C . ILE E 2 4 ? -59.537 -59.534 -30.963 1.00 21.67 2 ILE E C 1
ATOM 1521 O O . ILE E 2 4 ? -59.416 -58.363 -30.588 1.00 20.01 2 ILE E O 1
ATOM 1526 N N . GLU E 2 5 ? -58.479 -60.327 -31.164 1.00 22.33 3 GLU E N 1
ATOM 1527 C CA . GLU E 2 5 ? -57.123 -59.840 -30.913 1.00 22.87 3 GLU E CA 1
ATOM 1528 C C . GLU E 2 5 ? -56.776 -58.644 -31.792 1.00 20.44 3 GLU E C 1
ATOM 1529 O O . GLU E 2 5 ? -56.189 -57.666 -31.315 1.00 20.42 3 GLU E O 1
ATOM 1535 N N . GLU E 2 6 ? -57.162 -58.688 -33.069 1.00 23.00 4 GLU E N 1
ATOM 1536 C CA . GLU E 2 6 ? -56.889 -57.569 -33.963 1.00 25.25 4 GLU E CA 1
ATOM 1537 C C . GLU E 2 6 ? -57.562 -56.293 -33.476 1.00 21.13 4 GLU E C 1
ATOM 1538 O O . GLU E 2 6 ? -56.967 -55.207 -33.544 1.00 22.53 4 GLU E O 1
ATOM 1544 N N . LEU E 2 7 ? -58.796 -56.405 -32.970 1.00 20.18 5 LEU E N 1
ATOM 1545 C CA . LEU E 2 7 ? -59.531 -55.248 -32.473 1.00 20.31 5 LEU E CA 1
ATOM 1546 C C . LEU E 2 7 ? -58.922 -54.727 -31.178 1.00 19.11 5 LEU E C 1
ATOM 1547 O O . LEU E 2 7 ? -58.850 -53.504 -30.969 1.00 19.99 5 LEU E O 1
ATOM 1552 N N . GLU E 2 8 ? -58.453 -55.634 -30.313 1.00 18.10 6 GLU E N 1
ATOM 1553 C CA . GLU E 2 8 ? -57.719 -55.230 -29.117 1.00 19.97 6 GLU E CA 1
ATOM 1554 C C . GLU E 2 8 ? -56.462 -54.444 -29.472 1.00 18.66 6 GLU E C 1
ATOM 1555 O O . GLU E 2 8 ? -56.142 -53.431 -28.827 1.00 19.94 6 GLU E O 1
ATOM 1561 N N . ILE E 2 9 ? -55.727 -54.893 -30.494 1.00 17.55 7 ILE E N 1
ATOM 1562 C CA . ILE E 2 9 ? -54.574 -54.140 -30.974 1.00 20.50 7 ILE E CA 1
ATOM 1563 C C . ILE E 2 9 ? -54.987 -52.739 -31.422 1.00 19.63 7 ILE E C 1
ATOM 1564 O O . ILE E 2 9 ? -54.325 -51.747 -31.084 1.00 20.14 7 ILE E O 1
ATOM 1569 N N A GLU E 2 10 ? -56.083 -52.638 -32.183 0.50 19.88 8 GLU E N 1
ATOM 1570 N N B GLU E 2 10 ? -56.081 -52.627 -32.179 0.50 19.86 8 GLU E N 1
ATOM 1571 C CA A GLU E 2 10 ? -56.556 -51.333 -32.640 0.50 21.26 8 GLU E CA 1
ATOM 1572 C CA B GLU E 2 10 ? -56.498 -51.301 -32.623 0.50 21.29 8 GLU E CA 1
ATOM 1573 C C A GLU E 2 10 ? -56.895 -50.424 -31.465 0.50 19.59 8 GLU E C 1
ATOM 1574 C C B GLU E 2 10 ? -56.870 -50.412 -31.444 0.50 19.58 8 GLU E C 1
ATOM 1575 O O A GLU E 2 10 ? -56.591 -49.225 -31.491 0.50 19.24 8 GLU E O 1
ATOM 1576 O O B GLU E 2 10 ? -56.562 -49.213 -31.444 0.50 19.02 8 GLU E O 1
ATOM 1587 N N . ILE E 2 11 ? -57.531 -50.977 -30.429 1.00 19.19 9 ILE E N 1
ATOM 1588 C CA . ILE E 2 11 ? -57.881 -50.189 -29.247 1.00 19.74 9 ILE E CA 1
ATOM 1589 C C . ILE E 2 11 ? -56.627 -49.650 -28.564 1.00 19.06 9 ILE E C 1
ATOM 1590 O O . ILE E 2 11 ? -56.556 -48.470 -28.199 1.00 18.39 9 ILE E O 1
ATOM 1595 N N . ALA E 2 12 ? -55.616 -50.504 -28.382 1.00 18.51 10 ALA E N 1
ATOM 1596 C CA . ALA E 2 12 ? -54.397 -50.048 -27.728 1.00 18.84 10 ALA E CA 1
ATOM 1597 C C . ALA E 2 12 ? -53.687 -48.975 -28.547 1.00 19.90 10 ALA E C 1
ATOM 1598 O O . ALA E 2 12 ? -53.161 -47.997 -27.991 1.00 19.85 10 ALA E O 1
ATOM 1600 N N . ILE E 2 13 ? -53.682 -49.130 -29.870 1.00 19.29 11 ILE E N 1
ATOM 1601 C CA . ILE E 2 13 ? -53.105 -48.111 -30.744 1.00 21.44 11 ILE E CA 1
ATOM 1602 C C . ILE E 2 13 ? -53.806 -46.772 -30.532 1.00 18.76 11 ILE E C 1
ATOM 1603 O O . ILE E 2 13 ? -53.160 -45.734 -30.346 1.00 20.23 11 ILE E O 1
ATOM 1608 N N . LEU E 2 14 ? -55.143 -46.780 -30.536 1.00 18.91 12 LEU E N 1
ATOM 1609 C CA . LEU E 2 14 ? -55.902 -45.538 -30.397 1.00 18.91 12 LEU E CA 1
ATOM 1610 C C . LEU E 2 14 ? -55.716 -44.920 -29.013 1.00 19.51 12 LEU E C 1
ATOM 1611 O O . LEU E 2 14 ? -55.536 -43.700 -28.896 1.00 19.77 12 LEU E O 1
ATOM 1616 N N . LEU E 2 15 ? -55.719 -45.742 -27.952 1.00 20.55 13 LEU E N 1
ATOM 1617 C CA . LEU E 2 15 ? -55.456 -45.211 -26.616 1.00 23.15 13 LEU E CA 1
ATOM 1618 C C . LEU E 2 15 ? -54.083 -44.566 -26.542 1.00 22.51 13 LEU E C 1
ATOM 1619 O O . LEU E 2 15 ? -53.919 -43.507 -25.924 1.00 21.31 13 LEU E O 1
ATOM 1624 N N . SER E 2 16 ? -53.080 -45.189 -27.165 1.00 19.41 14 SER E N 1
ATOM 1625 C CA . SER E 2 16 ? -51.739 -44.616 -27.144 1.00 20.67 14 SER E CA 1
ATOM 1626 C C . SER E 2 16 ? -51.691 -43.292 -27.899 1.00 22.64 14 SER E C 1
ATOM 1627 O O . SER E 2 16 ? -50.910 -42.396 -27.534 1.00 22.96 14 SER E O 1
ATOM 1630 N N . GLU E 2 17 ? -5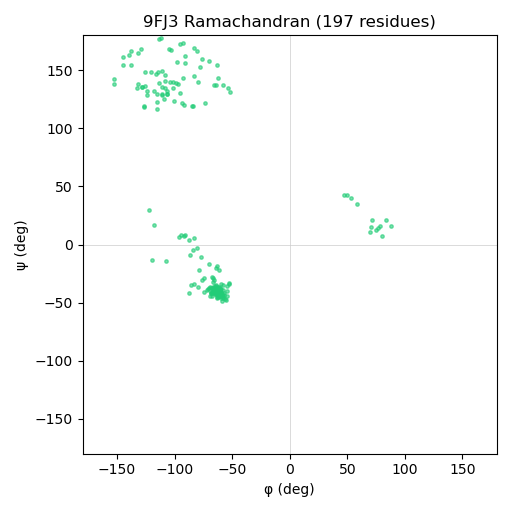2.533 -43.134 -28.925 1.00 22.13 15 GLU E N 1
ATOM 1631 C CA . GLU E 2 17 ? -52.588 -41.863 -29.648 1.00 23.57 15 GLU E CA 1
ATOM 1632 C C . GLU E 2 17 ? -53.253 -40.774 -28.824 1.00 24.46 15 GLU E C 1
ATOM 1633 O O . GLU E 2 17 ? -52.823 -39.618 -28.860 1.00 24.46 15 GLU E O 1
ATOM 1639 N N . ILE E 2 18 ? -54.303 -41.114 -28.081 1.00 21.99 16 ILE E N 1
ATOM 1640 C CA . ILE E 2 18 ? -54.943 -40.137 -27.208 1.00 23.74 16 ILE E CA 1
ATOM 1641 C C . ILE E 2 18 ? -53.957 -39.645 -26.164 1.00 26.39 16 ILE E C 1
ATOM 1642 O O . ILE E 2 18 ? -53.872 -38.441 -25.882 1.00 27.91 16 ILE E O 1
ATOM 1647 N N . GLU E 2 19 ? -53.165 -40.565 -25.601 1.00 23.29 17 GLU E N 1
ATOM 1648 C CA . GLU E 2 19 ? -52.168 -40.180 -24.607 1.00 26.08 17 GLU E CA 1
ATOM 1649 C C . GLU E 2 19 ? -51.049 -39.341 -25.212 1.00 25.63 17 GLU E C 1
ATOM 1650 O O . GLU E 2 19 ? -50.462 -38.502 -24.517 1.00 27.41 17 GLU E O 1
ATOM 1656 N N . GLY E 2 20 ? -50.763 -39.524 -26.498 1.00 26.92 18 GLY E N 1
ATOM 1657 C CA . GLY E 2 20 ? -49.689 -38.800 -27.156 1.00 29.84 18 GLY E CA 1
ATOM 1658 C C . GLY E 2 20 ? -50.073 -37.409 -27.611 1.00 34.56 18 GLY E C 1
ATOM 1659 O O . GLY E 2 20 ? -49.218 -36.526 -27.684 1.00 31.12 18 GLY E O 1
ATOM 1660 N N . LYS F 3 1 ? -69.378 -62.991 -31.317 1.00 26.96 1 LYS F N 1
ATOM 1661 C CA . LYS F 3 1 ? -70.028 -61.957 -32.109 1.00 26.37 1 LYS F CA 1
ATOM 1662 C C . LYS F 3 1 ? -70.282 -60.699 -31.278 1.00 27.38 1 LYS F C 1
ATOM 1663 O O . LYS F 3 1 ? -69.976 -59.580 -31.711 1.00 24.45 1 LYS F O 1
ATOM 1669 N N A GLN F 3 2 ? -70.831 -60.886 -30.078 0.50 25.69 2 GLN F N 1
ATOM 1670 N N B GLN F 3 2 ? -70.849 -60.877 -30.082 0.50 25.71 2 GLN F N 1
ATOM 1671 C CA A GLN F 3 2 ? -71.168 -59.745 -29.234 0.50 27.79 2 GLN F CA 1
ATOM 1672 C CA B GLN F 3 2 ? -71.165 -59.726 -29.241 0.50 27.80 2 GLN F CA 1
ATOM 1673 C C A GLN F 3 2 ? -69.914 -59.016 -28.766 0.50 23.62 2 GLN F C 1
ATOM 1674 C C B GLN F 3 2 ? -69.901 -59.010 -28.787 0.50 23.62 2 GLN F C 1
ATOM 1675 O O A GLN F 3 2 ? -69.865 -57.779 -28.762 0.50 24.07 2 GLN F O 1
ATOM 1676 O O B GLN F 3 2 ? -69.835 -57.774 -28.808 0.50 24.04 2 GLN F O 1
ATOM 1687 N N . LYS F 3 3 ? -68.886 -59.767 -28.373 1.00 22.31 3 LYS F N 1
ATOM 1688 C CA . LYS F 3 3 ? -67.640 -59.143 -27.957 1.00 22.23 3 LYS F CA 1
ATOM 1689 C C . LYS F 3 3 ? -67.003 -58.384 -29.109 1.00 21.47 3 LYS F C 1
ATOM 1690 O O . LYS F 3 3 ? -66.531 -57.258 -28.925 1.00 21.98 3 LYS F O 1
ATOM 1696 N N . ILE F 3 4 ? -67.038 -58.956 -30.316 1.00 20.80 4 ILE F N 1
ATOM 1697 C CA . ILE F 3 4 ? -66.505 -58.263 -31.489 1.00 22.53 4 ILE F CA 1
ATOM 1698 C C . ILE F 3 4 ? -67.238 -56.952 -31.722 1.00 21.71 4 ILE F C 1
ATOM 1699 O O . ILE F 3 4 ? -66.616 -55.916 -31.983 1.00 20.41 4 ILE F O 1
ATOM 1704 N N . ALA F 3 5 ? -68.564 -56.973 -31.650 1.00 20.77 5 ALA F N 1
ATOM 1705 C CA . ALA F 3 5 ? -69.327 -55.746 -31.840 1.00 20.94 5 ALA F CA 1
ATOM 1706 C C . ALA F 3 5 ? -68.997 -54.711 -30.769 1.00 19.98 5 ALA F C 1
ATOM 1707 O O . ALA F 3 5 ? -68.853 -53.515 -31.071 1.00 21.02 5 ALA F O 1
ATOM 1709 N N . ALA F 3 6 ? -68.837 -55.149 -29.518 1.00 20.54 6 ALA F N 1
ATOM 1710 C CA . ALA F 3 6 ? -68.528 -54.214 -28.443 1.00 21.63 6 ALA F CA 1
ATOM 1711 C C . ALA F 3 6 ? -67.154 -53.578 -28.636 1.00 19.55 6 ALA F C 1
ATOM 1712 O O . ALA F 3 6 ? -66.964 -52.386 -28.343 1.00 20.52 6 ALA F O 1
ATOM 1714 N N . LEU F 3 7 ? -66.172 -54.356 -29.108 1.00 18.99 7 LEU F N 1
ATOM 1715 C CA . LEU F 3 7 ? -64.858 -53.785 -29.388 1.00 20.44 7 LEU F CA 1
ATOM 1716 C C . LEU F 3 7 ? -64.933 -52.765 -30.518 1.00 20.03 7 LEU F C 1
ATOM 1717 O O . LEU F 3 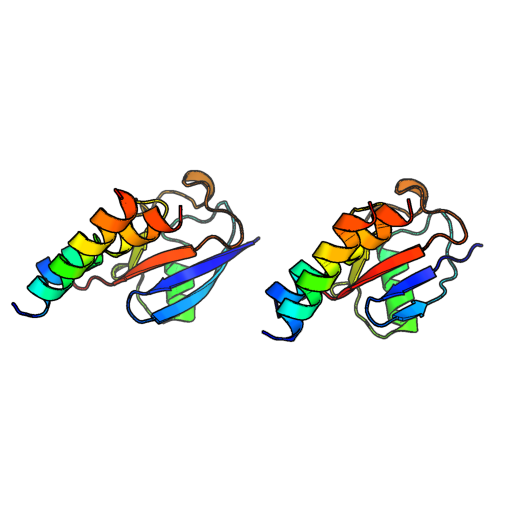7 ? -64.294 -51.705 -30.454 1.00 18.82 7 LEU F O 1
ATOM 1722 N N . LYS F 3 8 ? -65.709 -53.058 -31.559 1.00 19.66 8 LYS F N 1
ATOM 1723 C CA . LYS F 3 8 ? -65.884 -52.091 -32.640 1.00 19.97 8 LYS F CA 1
ATOM 1724 C C . LYS F 3 8 ? -66.537 -50.807 -32.150 1.00 21.22 8 LYS F C 1
ATOM 1725 O O . LYS F 3 8 ? -66.180 -49.712 -32.598 1.00 20.39 8 LYS F O 1
ATOM 1731 N N . TYR F 3 9 ? -67.489 -50.916 -31.224 1.00 19.04 9 TYR F N 1
ATOM 1732 C CA . TYR F 3 9 ? -68.126 -49.729 -30.669 1.00 20.10 9 TYR F CA 1
ATOM 1733 C C . TYR F 3 9 ? -67.114 -48.873 -29.919 1.00 21.24 9 TYR F C 1
ATOM 1734 O O . TYR F 3 9 ? -67.104 -47.642 -30.047 1.00 20.80 9 TYR F O 1
ATOM 1743 N N . LYS F 3 10 ? -66.241 -49.512 -29.140 1.00 20.09 10 LYS F N 1
ATOM 1744 C CA . LYS F 3 10 ? -65.187 -48.790 -28.438 1.00 19.71 10 LYS F CA 1
ATOM 1745 C C . LYS F 3 10 ? -64.233 -48.119 -29.417 1.00 20.11 10 LYS F C 1
ATOM 1746 O O . LYS F 3 10 ? -63.837 -46.966 -29.218 1.00 20.33 10 LYS F O 1
ATOM 1752 N N . ILE F 3 11 ? -63.841 -48.831 -30.476 1.00 18.41 11 ILE F N 1
ATOM 1753 C CA . ILE F 3 11 ? -62.969 -48.253 -31.497 1.00 19.40 11 ILE F CA 1
ATOM 1754 C C . ILE F 3 11 ? -63.598 -47.006 -32.104 1.00 18.26 11 ILE F C 1
ATOM 1755 O O . ILE F 3 11 ? -62.932 -45.977 -32.263 1.00 18.15 11 ILE F O 1
ATOM 1760 N N . ALA F 3 12 ? -64.885 -47.070 -32.446 1.00 18.90 12 ALA F N 1
ATOM 1761 C CA . ALA F 3 12 ? -65.546 -45.902 -33.007 1.00 18.97 12 ALA F CA 1
ATOM 1762 C C . ALA F 3 12 ? -65.525 -44.734 -32.030 1.00 21.35 12 ALA F C 1
ATOM 1763 O O . ALA F 3 12 ? -65.308 -43.584 -32.434 1.00 21.05 12 ALA F O 1
ATOM 1765 N N . ALA F 3 13 ? -65.720 -45.012 -30.736 1.00 19.80 13 ALA F N 1
ATOM 1766 C CA . ALA F 3 13 ? -65.681 -43.959 -29.722 1.00 22.47 13 ALA F CA 1
ATOM 1767 C C . ALA F 3 13 ? -64.293 -43.345 -29.608 1.00 22.61 13 ALA F C 1
ATOM 1768 O O . ALA F 3 13 ? -64.157 -42.120 -29.482 1.00 22.41 13 ALA F O 1
ATOM 1770 N N . LEU F 3 14 ? -63.247 -44.180 -29.623 1.00 18.75 14 LEU F N 1
ATOM 1771 C CA . LEU F 3 14 ? -61.885 -43.661 -29.547 1.00 20.09 14 LEU F CA 1
ATOM 1772 C C . LEU F 3 14 ? -61.551 -42.815 -30.764 1.00 19.82 14 LEU F C 1
ATOM 1773 O O . LEU F 3 14 ? -60.936 -41.747 -30.632 1.00 19.97 14 LEU F O 1
ATOM 1778 N N . LYS F 3 15 ? -61.952 -43.265 -31.955 1.00 20.17 15 LYS F N 1
ATOM 1779 C CA . LYS F 3 15 ? -61.723 -42.477 -33.163 1.00 23.27 15 LYS F CA 1
ATOM 1780 C C . LYS F 3 15 ? -62.434 -41.136 -33.097 1.00 23.69 15 LYS F C 1
ATOM 1781 O O . LYS F 3 15 ? -61.870 -40.105 -33.487 1.00 23.68 15 LYS F O 1
ATOM 1787 N N . GLN F 3 16 ? -63.662 -41.124 -32.587 1.00 21.06 16 GLN F N 1
ATOM 1788 C CA . GLN F 3 16 ? -64.395 -39.866 -32.456 1.00 20.70 16 GLN F CA 1
ATOM 1789 C C . GLN F 3 16 ? -63.731 -38.936 -31.450 1.00 24.61 16 GLN F C 1
ATOM 1790 O O . GLN F 3 16 ? -63.708 -37.708 -31.655 1.00 22.91 16 GLN F O 1
ATOM 1796 N N . LYS F 3 17 ? -63.156 -39.493 -30.381 1.00 22.11 17 LYS F N 1
ATOM 1797 C CA . LYS F 3 17 ? -62.430 -38.676 -29.414 1.00 24.61 17 LYS F CA 1
ATOM 1798 C C . LYS F 3 17 ? -61.219 -38.020 -30.065 1.00 24.84 17 LYS F C 1
ATOM 1799 O O . LYS F 3 17 ? -60.988 -36.813 -29.906 1.00 25.77 17 LYS F O 1
ATOM 1805 N N . ILE F 3 18 ? -60.452 -38.791 -30.834 1.00 22.54 18 ILE F N 1
ATOM 1806 C CA . ILE F 3 18 ? -59.290 -38.243 -31.528 1.00 24.81 18 ILE F CA 1
ATOM 1807 C C . ILE F 3 18 ? -59.716 -37.172 -32.523 1.00 24.53 18 ILE F C 1
ATOM 1808 O O . ILE F 3 18 ? -59.073 -36.116 -32.633 1.00 25.72 18 ILE F O 1
ATOM 1813 N N . GLN F 3 19 ? -60.811 -37.414 -33.246 1.00 25.81 19 GLN F N 1
ATOM 1814 C CA . GLN F 3 19 ? -61.221 -36.523 -34.328 1.00 25.53 19 GLN F CA 1
ATOM 1815 C C . GLN F 3 19 ? -61.944 -35.276 -33.823 1.00 26.62 19 GLN F C 1
ATOM 1816 O O . GLN F 3 19 ? -61.791 -34.201 -34.406 1.00 29.48 19 GLN F O 1
ATOM 1822 N N . GLY F 3 20 ? -62.747 -35.393 -32.770 1.00 26.34 20 GLY F N 1
ATOM 1823 C CA . GLY F 3 20 ? -63.614 -34.289 -32.380 1.00 26.16 20 GLY F CA 1
ATOM 1824 C C . GLY F 3 20 ? -63.598 -33.898 -30.919 1.00 31.17 20 GLY F C 1
ATOM 1825 O O . GLY F 3 20 ? -62.820 -34.414 -30.122 1.00 27.69 20 GLY F O 1
#

Secondary structure (DSSP, 8-state):
-EEEEEE-TTS-EEEEEE-TT-BHHHHHHHHHHHH---GGGEEEEETTEEPPTTSBTTTTT--TT-EEEEEE--/-HHHHHHHHHHHHHHHHHT-/-HHHHHHHHHHHHHHHH-/-EEEEEE-TTS-EEEEEE-TT-BHHHHHHHHHHHH---GGGEEEEETTEEPPTTSBTGGGT--TT-EEEEEE-SS--/-HHHHHHHHHHHHHHHHHH-/-HHHHHHHHHHHHHHHHHH-